Protein AF-A0A5N4AAU9-F1 (afdb_monomer_lite)

Secondary structure (DSSP, 8-state):
-HHHHHHH-GGGHHHHHHTTTHHHHHHHHHHHHHHHHHHHHHT----SHHHHHHHHHHHHHHHHHHHHHHHHHHHHHHHHHHHTHHHHHHHHHHHHHHHHTTS-TTS-HHHHHHHHHHHHHHHHTSTT--HHHHHHHHHHHHHHHHHHHHHHHHHHHHHHHHHHHHHTT----TTHHHHHHHHHHHHHHHHHHHHHHHHHHHHHHHHHHHHTT--

pLDDT: mean 80.73, std 19.61, range [35.62, 97.56]

Foldseek 3Di:
DLVLLCLQFVVCSVLLVCLVPLLVVLVVVLVVLLVVLLVLLVPDDDPDPLLVVLSVVLNVLSVVLVVPLNVLSVVLSCVLCVVLVVLNVLSVVLVVQLVVLVVDPPDDPVSSSVSSNVSNVVSPVDPVDDSVSNVVSSVSSCVSNVVSSVVSVVSSVVSVVSNVCSNVVPDDPPPPVVVVVVVVVVVVVVVVVVVVVVVVVVVVVVVVVVVVVVD

Structure (mmCIF, N/CA/C/O backbone):
data_AF-A0A5N4AAU9-F1
#
_entry.id   AF-A0A5N4AAU9-F1
#
loop_
_atom_site.group_PDB
_atom_site.id
_atom_site.type_symbol
_atom_site.label_atom_id
_atom_site.label_alt_id
_atom_site.label_comp_id
_atom_site.label_asym_id
_atom_site.label_entity_id
_atom_site.label_seq_id
_atom_site.pdbx_PDB_ins_code
_atom_site.Cartn_x
_atom_site.Cartn_y
_atom_site.Cartn_z
_atom_site.occupancy
_atom_site.B_iso_or_equiv
_atom_site.auth_seq_id
_atom_site.auth_comp_id
_atom_site.auth_asym_id
_atom_site.auth_atom_id
_atom_site.pdbx_PDB_model_num
ATOM 1 N N . MET A 1 1 ? -3.990 -12.902 15.065 1.00 67.00 1 MET A N 1
ATOM 2 C CA . MET A 1 1 ? -4.485 -11.581 14.614 1.00 67.00 1 MET A CA 1
ATOM 3 C C . MET A 1 1 ? -5.800 -11.688 13.871 1.00 67.00 1 MET A C 1
ATOM 5 O O . MET A 1 1 ? -6.708 -10.907 14.134 1.00 67.00 1 MET A O 1
ATOM 9 N N . ALA A 1 2 ? -5.944 -12.668 12.971 1.00 77.62 2 ALA A N 1
ATOM 10 C CA . ALA A 1 2 ? -7.145 -12.833 12.150 1.00 77.62 2 ALA A CA 1
ATOM 11 C C . ALA A 1 2 ? -8.458 -12.946 12.957 1.00 77.62 2 ALA A C 1
ATOM 13 O O . ALA A 1 2 ? -9.459 -12.351 12.561 1.00 77.62 2 ALA A O 1
ATOM 14 N N . GLN A 1 3 ? -8.459 -13.642 14.102 1.00 85.00 3 GLN A N 1
ATOM 15 C CA . GLN A 1 3 ? -9.671 -13.819 14.909 1.00 85.00 3 GLN A CA 1
ATOM 16 C C . GLN A 1 3 ? -10.119 -12.502 15.553 1.00 85.00 3 GLN A C 1
ATOM 18 O O . GLN A 1 3 ? -11.292 -12.139 15.446 1.00 85.00 3 GLN A O 1
ATOM 23 N N . CYS A 1 4 ? -9.198 -11.749 16.165 1.00 90.94 4 CYS A N 1
ATOM 24 C CA . CYS A 1 4 ? -9.547 -10.446 16.726 1.00 90.94 4 CYS A CA 1
ATOM 25 C C . CYS A 1 4 ? -10.040 -9.461 15.661 1.00 90.94 4 CYS A C 1
ATOM 27 O O . CYS A 1 4 ? -11.004 -8.744 15.920 1.00 90.94 4 CYS A O 1
ATOM 29 N N . MET A 1 5 ? -9.446 -9.434 14.462 1.00 94.62 5 MET A N 1
ATOM 30 C CA . MET A 1 5 ? -9.904 -8.518 13.408 1.00 94.62 5 MET A CA 1
ATOM 31 C C . MET A 1 5 ? -11.339 -8.828 12.973 1.00 94.62 5 MET A C 1
ATOM 33 O O . MET A 1 5 ? -12.140 -7.908 12.810 1.00 94.62 5 MET A O 1
ATOM 37 N N . GLN A 1 6 ? -11.686 -10.117 12.866 1.00 94.75 6 GLN A N 1
ATOM 38 C CA . GLN A 1 6 ? -13.042 -10.561 12.536 1.00 94.75 6 GLN A CA 1
ATOM 39 C C . GLN A 1 6 ? -14.064 -10.157 13.603 1.00 94.75 6 GLN A C 1
ATOM 41 O O . GLN A 1 6 ? -15.202 -9.827 13.275 1.00 94.75 6 GLN A O 1
ATOM 46 N N . ILE A 1 7 ? -13.664 -10.167 14.876 1.00 95.06 7 ILE A N 1
ATOM 47 C CA . ILE A 1 7 ? -14.521 -9.738 15.985 1.00 95.06 7 ILE A CA 1
ATOM 48 C C . ILE A 1 7 ? -14.675 -8.218 15.989 1.00 95.06 7 ILE A C 1
ATOM 50 O O . ILE A 1 7 ? -15.793 -7.724 16.124 1.00 95.06 7 ILE A O 1
ATOM 54 N N . ILE A 1 8 ? -13.567 -7.485 15.856 1.00 95.12 8 ILE A N 1
ATOM 55 C CA . ILE A 1 8 ? -13.533 -6.024 15.958 1.00 95.12 8 ILE A CA 1
ATOM 56 C C . ILE A 1 8 ? -14.311 -5.391 14.811 1.00 95.12 8 ILE A C 1
ATOM 58 O O . ILE A 1 8 ? -15.151 -4.530 15.057 1.00 95.12 8 ILE A O 1
ATOM 62 N N . HIS A 1 9 ? -14.063 -5.819 13.576 1.00 95.25 9 HIS A N 1
ATOM 63 C CA . HIS A 1 9 ? -14.692 -5.212 12.414 1.00 95.25 9 HIS A CA 1
ATOM 64 C C . HIS A 1 9 ? -14.881 -6.236 11.279 1.00 95.25 9 HIS A C 1
ATOM 66 O O . HIS A 1 9 ? -14.047 -6.326 10.376 1.00 95.25 9 HIS A O 1
ATOM 72 N N . PRO A 1 10 ? -15.973 -7.023 11.309 1.00 93.50 10 PRO A N 1
ATOM 73 C CA . PRO A 1 10 ? -16.140 -8.201 10.456 1.00 93.50 10 PRO A CA 1
ATOM 74 C C . PRO A 1 10 ? -16.199 -7.893 8.957 1.00 93.50 10 PRO A C 1
ATOM 76 O O . PRO A 1 10 ? -15.755 -8.713 8.160 1.00 93.50 10 PRO A O 1
ATOM 79 N N . GLU A 1 11 ? -16.730 -6.730 8.569 1.00 94.19 11 GLU A N 1
ATOM 80 C CA . GLU A 1 11 ? -16.897 -6.334 7.160 1.00 94.19 11 GLU A CA 1
ATOM 81 C C . GLU A 1 11 ? -15.559 -6.125 6.440 1.00 94.19 11 GLU A C 1
ATOM 83 O O . GLU A 1 11 ? -15.446 -6.379 5.241 1.00 94.19 11 GLU A O 1
ATOM 88 N N . HIS A 1 12 ? -14.531 -5.688 7.170 1.00 93.69 12 HIS A N 1
ATOM 89 C CA . HIS A 1 12 ? -13.215 -5.379 6.613 1.00 93.69 12 HIS A CA 1
ATOM 90 C C . HIS A 1 12 ? -12.081 -5.953 7.469 1.00 93.69 12 HIS A C 1
ATOM 92 O O . HIS A 1 12 ? -11.013 -5.352 7.572 1.00 93.69 12 HIS A O 1
ATOM 98 N N . ALA A 1 13 ? -12.297 -7.120 8.078 1.00 92.50 13 ALA A N 1
ATOM 99 C CA . ALA A 1 13 ? -11.342 -7.764 8.980 1.00 92.50 13 ALA A CA 1
ATOM 100 C C . ALA A 1 13 ? -9.967 -7.990 8.330 1.00 92.50 13 ALA A C 1
ATOM 102 O O . ALA A 1 13 ? -8.930 -7.743 8.945 1.00 92.50 13 ALA A O 1
ATOM 103 N N . GLU A 1 14 ? -9.955 -8.406 7.062 1.00 90.38 14 GLU A N 1
ATOM 104 C CA . GLU A 1 14 ? -8.726 -8.602 6.291 1.00 90.38 14 GLU A CA 1
ATOM 105 C C . GLU A 1 14 ? -7.970 -7.284 6.079 1.00 90.38 14 GLU A C 1
ATOM 107 O O . GLU A 1 14 ? -6.773 -7.202 6.355 1.00 90.38 14 GLU A O 1
ATOM 112 N N . LEU A 1 15 ? -8.670 -6.229 5.644 1.00 89.81 15 LEU A N 1
ATOM 113 C CA . LEU A 1 15 ? -8.063 -4.909 5.456 1.00 89.81 15 LEU A CA 1
ATOM 114 C C . LEU A 1 15 ? -7.540 -4.356 6.778 1.00 89.81 15 LEU A C 1
ATOM 116 O O . LEU A 1 15 ? -6.421 -3.851 6.822 1.00 89.81 15 LEU A O 1
ATOM 120 N N . LEU A 1 16 ? -8.317 -4.500 7.852 1.00 91.50 16 LEU A N 1
ATOM 121 C CA . LEU A 1 16 ? -7.955 -4.066 9.194 1.00 91.50 16 LEU A CA 1
ATOM 122 C C . LEU A 1 16 ? -6.672 -4.753 9.691 1.00 91.50 16 LEU A C 1
ATOM 124 O O . LEU A 1 16 ? -5.795 -4.086 10.238 1.00 91.50 16 LEU A O 1
ATOM 128 N N . GLY A 1 17 ? -6.524 -6.057 9.446 1.00 88.88 17 GLY A N 1
ATOM 129 C CA . GLY A 1 17 ? -5.301 -6.795 9.773 1.00 88.88 17 GLY A CA 1
ATOM 130 C C . GLY A 1 17 ? -4.086 -6.401 8.926 1.00 88.88 17 GLY A C 1
ATOM 131 O O . GLY A 1 17 ? -2.950 -6.588 9.359 1.00 88.88 17 GLY A O 1
ATOM 132 N N . ASN A 1 18 ? -4.308 -5.824 7.742 1.00 86.25 18 ASN A N 1
ATOM 133 C CA . ASN A 1 18 ? -3.260 -5.542 6.762 1.00 86.25 18 ASN A CA 1
ATOM 134 C C . ASN A 1 18 ? -2.847 -4.065 6.658 1.00 86.25 18 ASN A C 1
ATOM 136 O O . ASN A 1 18 ? -1.866 -3.781 5.972 1.00 86.25 18 ASN A O 1
ATOM 140 N N . ILE A 1 19 ? -3.513 -3.127 7.344 1.00 84.31 19 ILE A N 1
ATOM 141 C CA . ILE A 1 19 ? -3.241 -1.675 7.230 1.00 84.31 19 ILE A CA 1
ATOM 142 C C . ILE A 1 19 ? -1.757 -1.341 7.424 1.00 84.31 19 ILE A C 1
ATOM 144 O O . ILE A 1 19 ? -1.194 -0.544 6.677 1.00 84.31 19 ILE A O 1
ATOM 148 N N . ALA A 1 20 ? -1.113 -1.949 8.425 1.00 78.69 20 ALA A N 1
ATOM 149 C CA . ALA A 1 20 ? 0.290 -1.686 8.736 1.00 78.69 20 ALA A CA 1
ATOM 150 C C . ALA A 1 20 ? 1.250 -2.263 7.681 1.00 78.69 20 ALA A C 1
ATOM 152 O O . ALA A 1 20 ? 2.301 -1.683 7.414 1.00 78.69 20 ALA A O 1
ATOM 153 N N . ASN A 1 21 ? 0.875 -3.383 7.061 1.00 83.06 21 ASN A N 1
ATOM 154 C CA . ASN A 1 21 ? 1.749 -4.149 6.175 1.00 83.06 21 ASN A CA 1
ATOM 155 C C . ASN A 1 21 ? 1.616 -3.737 4.707 1.00 83.06 21 ASN A C 1
ATOM 157 O O . ASN A 1 21 ? 2.587 -3.835 3.959 1.00 83.06 21 ASN A O 1
ATOM 161 N N . LEU A 1 22 ? 0.441 -3.259 4.290 1.00 83.88 22 LEU A N 1
ATOM 162 C CA . LEU A 1 22 ? 0.140 -2.964 2.889 1.00 83.88 22 LEU A CA 1
ATOM 163 C C . LEU A 1 22 ? 1.143 -1.979 2.247 1.00 83.88 22 LEU A C 1
ATOM 165 O O . LEU A 1 22 ? 1.670 -2.295 1.177 1.00 83.88 22 LEU A O 1
ATOM 169 N N . PRO A 1 23 ? 1.509 -0.840 2.877 1.00 84.88 23 PRO A N 1
ATOM 170 C CA . PRO A 1 23 ? 2.501 0.072 2.303 1.00 84.88 23 PRO A CA 1
ATOM 171 C C . PRO A 1 23 ? 3.868 -0.595 2.127 1.00 84.88 23 PRO A C 1
ATOM 173 O O . PRO A 1 23 ? 4.521 -0.430 1.098 1.00 84.88 23 PRO A O 1
ATOM 176 N N . GLN A 1 24 ? 4.299 -1.378 3.119 1.00 86.31 24 GLN A N 1
ATOM 177 C CA . GLN A 1 24 ? 5.592 -2.053 3.098 1.00 86.31 24 GLN A CA 1
ATOM 178 C C . GLN A 1 24 ? 5.650 -3.141 2.020 1.00 86.31 24 GLN A C 1
ATOM 180 O O . GLN A 1 24 ? 6.653 -3.235 1.312 1.00 86.31 24 GLN A O 1
ATOM 185 N N . GLN A 1 25 ? 4.577 -3.919 1.855 1.00 86.19 25 GLN A N 1
ATOM 186 C CA . GLN A 1 25 ? 4.460 -4.926 0.797 1.00 86.19 25 GLN A CA 1
ATOM 187 C C . GLN A 1 25 ? 4.597 -4.288 -0.590 1.00 86.19 25 GLN A C 1
ATOM 189 O O . GLN A 1 25 ? 5.382 -4.764 -1.413 1.00 86.19 25 GLN A O 1
ATOM 194 N N . TYR A 1 26 ? 3.916 -3.164 -0.831 1.00 86.19 26 TYR A N 1
ATOM 195 C CA . TYR A 1 26 ? 4.040 -2.438 -2.095 1.00 86.19 26 TYR A CA 1
ATOM 196 C C . TYR A 1 26 ? 5.439 -1.864 -2.313 1.00 86.19 26 TYR A C 1
ATOM 198 O O . TYR A 1 26 ? 5.989 -1.990 -3.408 1.00 86.19 26 TYR A O 1
ATOM 206 N N . LEU A 1 27 ? 6.048 -1.272 -1.281 1.00 90.06 27 LEU A N 1
ATOM 207 C CA . LEU A 1 27 ? 7.419 -0.768 -1.367 1.00 90.06 27 LEU A CA 1
ATOM 208 C C . LEU A 1 27 ? 8.397 -1.885 -1.741 1.00 90.06 27 LEU A C 1
ATOM 210 O O . LEU A 1 27 ? 9.223 -1.695 -2.635 1.00 90.06 27 LEU A O 1
ATOM 214 N N . GLN A 1 28 ? 8.281 -3.057 -1.114 1.00 90.94 28 GLN A N 1
ATOM 215 C CA . GLN A 1 28 ? 9.109 -4.222 -1.432 1.00 90.94 28 GLN A CA 1
ATOM 216 C C . GLN A 1 28 ? 8.883 -4.705 -2.868 1.00 90.94 28 GLN A C 1
ATOM 218 O O . GLN A 1 28 ? 9.852 -4.922 -3.596 1.00 90.94 28 GLN A O 1
ATOM 223 N N . GLN A 1 29 ? 7.626 -4.823 -3.303 1.00 91.44 29 GLN A N 1
ATOM 224 C CA . GLN A 1 29 ? 7.291 -5.243 -4.664 1.00 91.44 29 GLN A CA 1
ATOM 225 C C . GLN A 1 29 ? 7.876 -4.287 -5.713 1.00 91.44 29 GLN A C 1
ATOM 227 O O . GLN A 1 29 ? 8.536 -4.728 -6.654 1.00 91.44 29 GLN A O 1
ATOM 232 N N . ILE A 1 30 ? 7.671 -2.979 -5.541 1.00 93.06 30 ILE A N 1
ATOM 233 C CA . ILE A 1 30 ? 8.173 -1.950 -6.461 1.00 93.06 30 ILE A CA 1
ATOM 234 C C . ILE A 1 30 ? 9.705 -1.946 -6.485 1.00 93.06 30 ILE A C 1
ATOM 236 O O . ILE A 1 30 ? 10.296 -1.890 -7.563 1.00 93.06 30 ILE A O 1
ATOM 240 N N . THR A 1 31 ? 10.347 -2.049 -5.318 1.00 94.44 31 THR A N 1
ATOM 241 C CA . THR A 1 31 ? 11.814 -2.097 -5.200 1.00 94.44 31 THR A CA 1
ATOM 242 C C . THR A 1 31 ? 12.393 -3.263 -5.992 1.00 94.44 31 THR A C 1
ATOM 244 O O . THR A 1 31 ? 13.321 -3.074 -6.782 1.00 94.44 31 THR A O 1
ATOM 247 N N . THR A 1 32 ? 11.835 -4.461 -5.805 1.00 94.56 32 THR A N 1
ATOM 248 C CA . THR A 1 32 ? 12.273 -5.672 -6.508 1.00 94.56 32 THR A CA 1
ATOM 249 C C . THR A 1 32 ? 12.103 -5.512 -8.014 1.00 94.56 32 THR A C 1
ATOM 251 O O . THR A 1 32 ? 13.068 -5.669 -8.755 1.00 94.56 32 THR A O 1
ATOM 254 N N . LEU A 1 33 ? 10.925 -5.073 -8.467 1.00 94.44 33 LEU A N 1
ATOM 255 C CA . LEU A 1 33 ? 10.658 -4.888 -9.894 1.00 94.44 33 LEU A CA 1
ATOM 256 C C . LEU A 1 33 ? 11.584 -3.853 -10.545 1.00 94.44 33 LEU A C 1
ATOM 258 O O . LEU A 1 33 ? 12.073 -4.074 -11.650 1.00 94.44 33 LEU A O 1
ATOM 262 N N . LEU A 1 34 ? 11.860 -2.730 -9.878 1.00 95.19 34 LEU A N 1
ATOM 263 C CA . LEU A 1 34 ? 12.794 -1.725 -10.395 1.00 95.19 34 LEU A CA 1
ATOM 264 C C . LEU A 1 34 ? 14.220 -2.268 -10.495 1.00 95.19 34 LEU A C 1
ATOM 266 O O . LEU A 1 34 ? 14.912 -1.987 -11.476 1.00 95.19 34 LEU A O 1
ATOM 270 N N . LYS A 1 35 ? 14.657 -3.053 -9.505 1.00 94.94 35 LYS A N 1
ATOM 271 C CA . LYS A 1 35 ? 15.969 -3.706 -9.519 1.00 94.94 35 LYS A CA 1
ATOM 272 C C . LYS A 1 35 ? 16.082 -4.695 -10.679 1.00 94.94 35 LYS A C 1
ATOM 274 O O . LYS A 1 35 ? 17.086 -4.666 -11.392 1.00 94.94 35 LYS A O 1
ATOM 279 N N . ASP A 1 36 ? 15.055 -5.511 -10.889 1.00 94.56 36 ASP A N 1
ATOM 280 C CA . ASP A 1 36 ? 15.015 -6.503 -11.963 1.00 94.56 36 ASP A CA 1
ATOM 281 C C . ASP A 1 36 ? 15.053 -5.821 -13.334 1.00 94.56 36 ASP A C 1
ATOM 283 O O . ASP A 1 36 ? 15.930 -6.111 -14.148 1.00 94.56 36 ASP A O 1
ATOM 287 N N . VAL A 1 37 ? 14.202 -4.813 -13.552 1.00 94.00 37 VAL A N 1
ATOM 288 C CA . VAL A 1 37 ? 14.181 -4.040 -14.805 1.00 94.00 37 VAL A CA 1
ATOM 289 C C . VAL A 1 37 ? 15.510 -3.331 -15.053 1.00 94.00 37 VAL A C 1
ATOM 291 O O . VAL A 1 37 ? 16.017 -3.350 -16.174 1.00 94.00 37 VAL A O 1
ATOM 294 N N . ARG A 1 38 ? 16.127 -2.739 -14.022 1.00 95.56 38 ARG A N 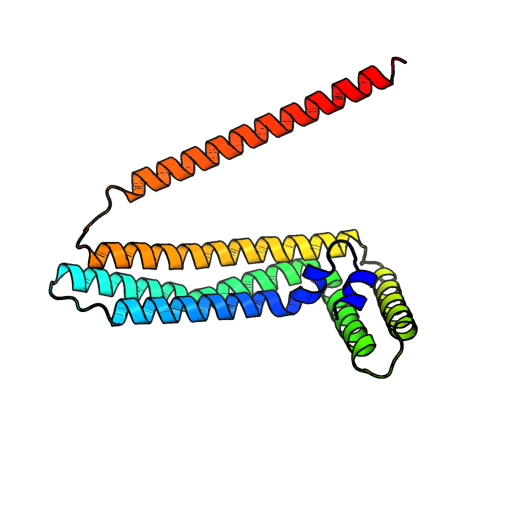1
ATOM 295 C CA . ARG A 1 38 ? 17.457 -2.126 -14.154 1.00 95.56 38 ARG A CA 1
ATOM 296 C C . ARG A 1 38 ? 18.506 -3.150 -14.583 1.00 95.56 38 ARG A C 1
ATOM 298 O O . ARG A 1 38 ? 19.321 -2.848 -15.456 1.00 95.56 38 ARG A O 1
ATOM 305 N N . SER A 1 39 ? 18.495 -4.332 -13.970 1.00 94.44 39 SER A N 1
ATOM 306 C CA . SER A 1 39 ? 19.408 -5.428 -14.305 1.00 94.44 39 SER A CA 1
ATOM 307 C C . SER A 1 39 ? 19.232 -5.853 -15.762 1.00 94.44 39 SER A C 1
ATOM 309 O O . SER A 1 39 ? 20.207 -5.914 -16.508 1.00 94.44 39 SER A O 1
ATOM 311 N N . GLU A 1 40 ? 17.990 -6.042 -16.211 1.00 92.88 40 GLU A N 1
ATOM 312 C CA . GLU A 1 40 ? 17.688 -6.390 -17.602 1.00 92.88 40 GLU A CA 1
ATOM 313 C C . GLU A 1 40 ? 18.168 -5.333 -18.602 1.00 92.88 40 GLU A C 1
ATOM 315 O O . GLU A 1 40 ? 18.739 -5.689 -19.631 1.00 92.88 40 GLU A O 1
ATOM 320 N N . ILE A 1 41 ? 17.969 -4.044 -18.306 1.00 91.56 41 ILE A N 1
ATOM 321 C CA . ILE A 1 41 ? 18.449 -2.947 -19.160 1.00 91.56 41 ILE A CA 1
ATOM 322 C C . ILE A 1 41 ? 19.982 -2.921 -19.195 1.00 91.56 41 ILE A C 1
ATOM 324 O O . ILE A 1 41 ? 20.569 -2.727 -20.255 1.00 91.56 41 ILE A O 1
ATOM 328 N N . THR A 1 42 ? 20.641 -3.124 -18.051 1.00 89.06 42 THR A N 1
ATOM 329 C CA . THR A 1 42 ? 22.112 -3.077 -17.946 1.00 89.06 42 THR A CA 1
ATOM 330 C C . THR A 1 42 ? 22.775 -4.252 -18.664 1.00 89.06 42 THR A C 1
ATOM 332 O O . THR A 1 42 ? 23.839 -4.093 -19.258 1.00 89.06 42 THR A O 1
ATOM 335 N N . ASN A 1 43 ? 22.136 -5.422 -18.639 1.00 88.69 43 ASN A N 1
ATOM 336 C CA . ASN A 1 43 ? 22.618 -6.625 -19.315 1.00 88.69 43 ASN A CA 1
ATOM 337 C C . ASN A 1 43 ? 22.365 -6.605 -20.833 1.00 88.69 43 ASN A C 1
ATOM 339 O O . ASN A 1 43 ? 22.845 -7.490 -21.544 1.00 88.69 43 ASN A O 1
ATOM 343 N N . GLU A 1 44 ? 21.635 -5.612 -21.349 1.00 85.00 44 GLU A N 1
ATOM 344 C CA . GLU A 1 44 ? 21.373 -5.481 -22.778 1.00 85.00 44 GLU A CA 1
ATOM 345 C C . GLU A 1 44 ? 22.638 -5.053 -23.537 1.00 85.00 44 GLU A C 1
ATOM 347 O O . GLU A 1 44 ? 23.088 -3.903 -23.486 1.00 85.00 44 GLU A O 1
ATOM 352 N N . GLN A 1 45 ? 23.198 -5.978 -24.318 1.00 76.44 45 GLN A N 1
ATOM 353 C CA . GLN A 1 45 ? 24.354 -5.701 -25.164 1.00 76.44 45 GLN A CA 1
ATOM 354 C C . GLN A 1 45 ? 23.944 -4.888 -26.398 1.00 76.44 45 GLN A C 1
ATOM 356 O O . GLN A 1 45 ? 23.406 -5.401 -27.379 1.00 76.44 45 GLN A O 1
ATOM 361 N N . SER A 1 46 ? 24.238 -3.589 -26.373 1.00 75.25 46 SER A N 1
ATOM 362 C CA . SER A 1 46 ? 23.911 -2.682 -27.475 1.00 75.25 46 SER A CA 1
ATOM 363 C C . SER A 1 46 ? 25.057 -2.545 -28.478 1.00 75.25 46 SER A C 1
ATOM 365 O O . SER A 1 46 ? 26.061 -1.878 -28.219 1.00 75.25 46 SER A O 1
ATOM 367 N N . THR A 1 47 ? 24.878 -3.119 -29.667 1.00 74.06 47 THR A N 1
ATOM 368 C CA . THR A 1 47 ? 25.869 -3.091 -30.759 1.00 74.06 47 THR A CA 1
ATOM 369 C C . THR A 1 47 ? 25.755 -1.866 -31.672 1.00 74.06 47 THR A C 1
ATOM 371 O O . THR A 1 47 ? 26.711 -1.541 -32.371 1.00 74.06 47 THR A O 1
ATOM 374 N N . THR A 1 48 ? 24.628 -1.141 -31.646 1.00 81.50 48 THR A N 1
ATOM 375 C CA . THR A 1 48 ? 24.391 0.052 -32.483 1.00 81.50 48 THR A CA 1
ATOM 376 C C . THR A 1 48 ? 24.201 1.318 -31.648 1.00 81.50 48 THR A C 1
ATOM 378 O O . THR A 1 48 ? 23.713 1.266 -30.517 1.00 81.50 48 THR A O 1
ATOM 381 N N . THR A 1 49 ? 24.547 2.482 -32.211 1.00 81.06 49 THR A N 1
ATOM 382 C CA . THR A 1 49 ? 24.378 3.795 -31.555 1.00 81.06 49 THR A CA 1
ATOM 383 C C . THR A 1 49 ? 22.926 4.057 -31.153 1.00 81.06 49 THR A C 1
ATOM 385 O O . THR A 1 49 ? 22.667 4.506 -30.041 1.00 81.06 49 THR A O 1
ATOM 388 N N . THR A 1 50 ? 21.970 3.700 -32.013 1.00 81.62 50 THR A N 1
ATOM 389 C CA . THR A 1 50 ? 20.533 3.846 -31.745 1.00 81.62 50 THR A CA 1
ATOM 390 C C . THR A 1 50 ? 20.076 2.988 -30.565 1.00 81.62 50 THR A C 1
ATOM 392 O O . THR A 1 50 ? 19.356 3.474 -29.695 1.00 81.62 50 THR A O 1
ATOM 395 N N . LYS A 1 51 ? 20.531 1.729 -30.479 1.00 82.56 51 LYS A N 1
ATOM 396 C CA . LYS A 1 51 ? 20.222 0.861 -29.333 1.00 82.56 51 LYS A CA 1
ATOM 397 C C . LYS A 1 51 ? 20.843 1.393 -28.042 1.00 82.56 51 LYS A C 1
ATOM 399 O O . LYS A 1 51 ? 20.151 1.444 -27.032 1.00 82.56 51 LYS A O 1
ATOM 404 N N . LYS A 1 52 ? 22.085 1.895 -28.095 1.00 85.75 52 LYS A N 1
ATOM 405 C CA . LYS A 1 52 ? 22.744 2.544 -26.945 1.00 85.75 52 LYS A CA 1
ATOM 406 C C . LYS A 1 52 ? 21.955 3.752 -26.435 1.00 85.75 52 LYS A C 1
ATOM 408 O O . LYS A 1 52 ? 21.746 3.877 -25.235 1.00 85.75 52 LYS A O 1
ATOM 413 N N . GLN A 1 53 ? 21.477 4.617 -27.332 1.00 87.88 53 GLN A N 1
ATOM 414 C CA . GLN A 1 53 ? 20.625 5.753 -26.958 1.00 87.88 53 GLN A CA 1
ATOM 415 C C . GLN A 1 53 ? 19.297 5.292 -26.338 1.00 87.88 53 GLN A C 1
ATOM 417 O O . GLN A 1 53 ? 18.878 5.838 -25.321 1.00 87.88 53 GLN A O 1
ATOM 422 N N . CYS A 1 54 ? 18.669 4.257 -26.904 1.00 88.38 54 CYS A N 1
ATOM 423 C CA . CYS A 1 54 ? 17.446 3.652 -26.367 1.00 88.38 54 CYS A CA 1
ATOM 424 C C . CYS A 1 54 ? 17.655 3.144 -24.929 1.00 88.38 54 CYS A C 1
ATOM 426 O O . CYS A 1 54 ? 16.915 3.528 -24.028 1.00 88.38 54 CYS A O 1
ATOM 428 N N . VAL A 1 55 ? 18.712 2.357 -24.697 1.00 90.75 55 VAL A N 1
ATOM 429 C CA . VAL A 1 55 ? 19.088 1.827 -23.375 1.00 90.75 55 VAL A CA 1
ATOM 430 C C . VAL A 1 55 ? 19.387 2.950 -22.379 1.00 90.75 55 VAL A C 1
ATOM 432 O O . VAL A 1 55 ? 18.865 2.921 -21.267 1.00 90.75 55 VAL A O 1
ATOM 435 N N . ASN A 1 56 ? 20.142 3.978 -22.777 1.00 90.81 56 ASN A N 1
ATOM 436 C CA . ASN A 1 56 ? 20.421 5.127 -21.910 1.00 90.81 56 ASN A CA 1
ATOM 437 C C . ASN A 1 56 ? 19.135 5.856 -21.490 1.00 90.81 56 ASN A C 1
ATOM 439 O O . ASN A 1 56 ? 18.963 6.157 -20.311 1.00 90.81 56 ASN A O 1
ATOM 443 N N . ASN A 1 57 ? 18.200 6.072 -22.422 1.00 92.25 57 ASN A N 1
ATOM 444 C CA . ASN A 1 57 ? 16.904 6.680 -22.110 1.00 92.25 57 ASN A CA 1
ATOM 445 C C . ASN A 1 57 ? 16.085 5.824 -21.127 1.00 92.25 57 ASN A C 1
ATOM 447 O O . ASN A 1 57 ? 15.400 6.364 -20.256 1.00 92.25 57 ASN A O 1
ATOM 451 N N . LEU A 1 58 ? 16.147 4.493 -21.247 1.00 93.88 58 LEU A N 1
ATOM 452 C CA . LEU A 1 58 ? 15.491 3.585 -20.302 1.00 93.88 58 LEU A CA 1
ATOM 453 C C . LEU A 1 58 ? 16.124 3.648 -18.910 1.00 93.88 58 LEU A C 1
ATOM 455 O O . LEU A 1 58 ? 15.387 3.686 -17.926 1.00 93.88 58 LEU A O 1
ATOM 459 N N . LEU A 1 59 ? 17.457 3.717 -18.817 1.00 94.19 59 LEU A N 1
ATOM 460 C CA . LEU A 1 59 ? 18.163 3.879 -17.541 1.00 94.19 59 LEU A CA 1
ATOM 461 C C . LEU A 1 59 ? 17.759 5.178 -16.834 1.00 94.19 59 LEU A C 1
ATOM 463 O O . LEU A 1 59 ? 17.420 5.137 -15.654 1.00 94.19 59 LEU A O 1
ATOM 467 N N . THR A 1 60 ? 17.696 6.304 -17.556 1.00 94.25 60 THR A N 1
ATOM 468 C CA . THR A 1 60 ? 17.231 7.582 -16.990 1.00 94.25 60 THR A CA 1
ATOM 469 C C . THR A 1 60 ? 15.814 7.470 -16.430 1.00 94.25 60 THR A C 1
ATOM 471 O O . THR A 1 60 ? 15.560 7.877 -15.300 1.00 94.25 60 THR A O 1
ATOM 474 N N . ARG A 1 61 ? 14.890 6.848 -17.170 1.00 94.62 61 ARG A N 1
ATOM 475 C CA . ARG A 1 61 ? 13.509 6.672 -16.699 1.00 94.62 61 ARG A CA 1
ATOM 476 C C . ARG A 1 61 ? 13.407 5.738 -15.489 1.00 94.62 61 ARG A C 1
ATOM 478 O O . ARG A 1 61 ? 12.592 5.992 -14.606 1.00 94.62 61 ARG A O 1
ATOM 485 N N . VAL A 1 62 ? 14.210 4.672 -15.426 1.00 95.38 62 VAL A N 1
ATOM 486 C CA . VAL A 1 62 ? 14.300 3.821 -14.225 1.00 95.38 62 VAL A CA 1
ATOM 487 C C . VAL A 1 62 ? 14.783 4.632 -13.026 1.00 95.38 62 VAL A C 1
ATOM 489 O O . VAL A 1 62 ? 14.206 4.507 -11.945 1.00 95.38 62 VAL A O 1
ATOM 492 N N . ASP A 1 63 ? 15.803 5.475 -13.203 1.00 93.50 63 ASP A N 1
ATOM 493 C CA . ASP A 1 63 ? 16.316 6.343 -12.140 1.00 93.50 63 ASP A CA 1
ATOM 494 C C . ASP A 1 63 ? 15.253 7.342 -11.661 1.00 93.50 63 ASP A C 1
ATOM 496 O O . ASP A 1 63 ? 15.099 7.542 -10.456 1.00 93.50 63 ASP A O 1
ATOM 500 N N . ASP A 1 64 ? 14.475 7.926 -12.572 1.00 93.88 64 ASP A N 1
ATOM 501 C CA . ASP A 1 64 ? 13.410 8.876 -12.230 1.00 93.88 64 ASP A CA 1
ATOM 502 C C . ASP A 1 64 ? 12.278 8.226 -11.419 1.00 93.88 64 ASP A C 1
ATOM 504 O O . ASP A 1 64 ? 11.806 8.794 -10.425 1.00 93.88 64 ASP A O 1
ATOM 508 N N . ILE A 1 65 ? 11.870 7.002 -11.778 1.00 93.88 65 ILE A N 1
ATOM 509 C CA . ILE A 1 65 ? 10.903 6.245 -10.969 1.00 93.88 65 ILE A CA 1
ATOM 510 C C . ILE A 1 65 ? 11.522 5.904 -9.611 1.00 93.88 65 ILE A C 1
ATOM 512 O O . ILE A 1 65 ? 10.892 6.141 -8.581 1.00 93.88 65 ILE A O 1
ATOM 516 N N . SER A 1 66 ? 12.765 5.414 -9.599 1.00 92.38 66 SER A N 1
ATOM 517 C CA . SER A 1 66 ? 13.478 5.000 -8.381 1.00 92.38 66 SER A CA 1
ATOM 518 C C . SER A 1 66 ? 13.617 6.133 -7.362 1.00 92.38 66 SER A C 1
ATOM 520 O O . SER A 1 66 ? 13.510 5.893 -6.163 1.00 92.38 66 SER A O 1
ATOM 522 N N . LYS A 1 67 ? 13.798 7.376 -7.823 1.00 93.50 67 LYS A N 1
ATOM 523 C CA . LYS A 1 67 ? 13.894 8.562 -6.957 1.00 93.50 67 LYS A CA 1
ATOM 524 C C . LYS A 1 67 ? 12.565 8.978 -6.325 1.00 93.50 67 LYS A C 1
ATOM 526 O O . LYS A 1 67 ? 12.579 9.665 -5.309 1.00 93.50 67 LYS A O 1
ATOM 531 N N . SER A 1 68 ? 11.430 8.631 -6.933 1.00 92.00 68 SER A N 1
ATOM 532 C CA . SER A 1 68 ? 10.134 9.233 -6.586 1.00 92.00 68 SER A CA 1
ATOM 533 C C . SER A 1 68 ? 9.118 8.265 -5.985 1.00 92.00 68 SER A C 1
ATOM 535 O O . SER A 1 68 ? 8.258 8.706 -5.222 1.00 92.00 68 SER A O 1
ATOM 537 N N . TYR A 1 69 ? 9.195 6.961 -6.274 1.00 92.00 69 TYR A N 1
ATOM 538 C CA . TYR A 1 69 ? 8.145 6.014 -5.875 1.00 92.00 69 TYR A CA 1
ATOM 539 C C . TYR A 1 69 ? 7.944 5.938 -4.353 1.00 92.00 69 TYR A C 1
ATOM 541 O O . TYR A 1 69 ? 6.802 5.943 -3.900 1.00 92.00 69 TYR A O 1
ATOM 549 N N . MET A 1 70 ? 9.023 5.935 -3.557 1.00 91.31 70 MET A N 1
ATOM 550 C CA . MET A 1 70 ? 8.918 5.885 -2.092 1.00 91.31 70 MET A CA 1
ATOM 551 C C . MET A 1 70 ? 8.179 7.110 -1.557 1.00 91.31 70 MET A C 1
ATOM 553 O O . MET A 1 70 ? 7.230 6.973 -0.791 1.00 91.31 70 MET A O 1
ATOM 557 N N . THR A 1 71 ? 8.569 8.304 -2.011 1.00 91.50 71 THR A N 1
ATOM 558 C CA . THR A 1 71 ? 7.930 9.567 -1.624 1.00 91.50 71 THR A CA 1
ATOM 559 C C . THR A 1 71 ? 6.453 9.571 -1.989 1.00 91.50 71 THR A C 1
ATOM 561 O O . THR A 1 71 ? 5.634 10.003 -1.185 1.00 91.50 71 THR A O 1
ATOM 564 N N . ARG A 1 72 ? 6.091 9.059 -3.170 1.00 92.50 72 ARG A N 1
ATOM 565 C CA . ARG A 1 72 ? 4.694 8.954 -3.616 1.00 92.50 72 ARG A CA 1
ATOM 566 C C . ARG A 1 72 ? 3.871 8.052 -2.691 1.00 92.50 72 ARG A C 1
ATOM 568 O O . ARG A 1 72 ? 2.828 8.482 -2.206 1.00 92.50 72 ARG A O 1
ATOM 575 N N . VAL A 1 73 ? 4.378 6.858 -2.376 1.00 88.31 73 VAL A N 1
ATOM 576 C CA . VAL A 1 73 ? 3.718 5.903 -1.467 1.00 88.31 73 VAL A CA 1
ATOM 577 C C . VAL A 1 73 ? 3.575 6.483 -0.053 1.00 88.31 73 VAL A C 1
ATOM 579 O O . VAL A 1 73 ? 2.481 6.465 0.504 1.00 88.31 73 VAL A O 1
ATOM 582 N N . ILE A 1 74 ? 4.642 7.065 0.504 1.00 87.56 74 ILE A N 1
ATOM 583 C CA . ILE A 1 74 ? 4.630 7.692 1.840 1.00 87.56 74 ILE A CA 1
ATOM 584 C C . ILE A 1 74 ? 3.671 8.890 1.883 1.00 87.56 74 ILE A C 1
ATOM 586 O O . ILE A 1 74 ? 2.980 9.109 2.875 1.00 87.56 74 ILE A O 1
ATOM 590 N N . THR A 1 75 ? 3.600 9.669 0.803 1.00 90.88 75 THR A N 1
ATOM 591 C CA . THR A 1 75 ? 2.710 10.835 0.723 1.00 90.88 75 THR A CA 1
ATOM 592 C C . THR A 1 75 ? 1.245 10.410 0.738 1.00 90.88 75 THR A C 1
ATOM 594 O O . THR A 1 75 ? 0.441 11.003 1.455 1.00 90.88 75 THR A O 1
ATOM 597 N N . VAL A 1 76 ? 0.882 9.370 -0.017 1.00 90.00 76 VAL A N 1
ATOM 598 C CA . VAL A 1 76 ? -0.483 8.824 0.004 1.00 90.00 76 VAL A CA 1
ATOM 599 C C . VAL A 1 76 ? -0.824 8.255 1.383 1.00 90.00 76 VAL A C 1
ATOM 601 O O . VAL A 1 76 ? -1.901 8.564 1.896 1.00 90.00 76 VAL A O 1
ATOM 604 N N . ASP A 1 77 ? 0.111 7.535 2.014 1.00 86.56 77 ASP A N 1
ATOM 605 C CA . ASP A 1 77 ? -0.024 7.041 3.391 1.00 86.56 77 ASP A CA 1
ATOM 606 C C . ASP A 1 77 ? -0.379 8.155 4.376 1.00 86.56 77 ASP A C 1
ATOM 608 O O . ASP A 1 77 ? -1.424 8.123 5.034 1.00 86.56 77 ASP A O 1
ATOM 612 N N . GLY A 1 78 ? 0.477 9.178 4.429 1.00 87.38 78 GLY A N 1
ATOM 613 C CA . GLY A 1 78 ? 0.321 10.311 5.329 1.00 87.38 78 GLY A CA 1
ATOM 614 C C . GLY A 1 78 ? -0.968 11.079 5.061 1.00 87.38 78 GLY A C 1
ATOM 615 O O . GLY A 1 78 ? -1.688 11.413 5.998 1.00 87.38 78 GLY A O 1
ATOM 616 N N . ASN A 1 79 ? -1.318 11.297 3.791 1.00 92.44 79 ASN A N 1
ATOM 617 C CA . ASN A 1 79 ? -2.515 12.047 3.421 1.00 92.44 79 ASN A CA 1
ATOM 618 C C . ASN A 1 79 ? -3.809 11.354 3.857 1.00 92.44 79 ASN A C 1
ATOM 620 O O . ASN A 1 79 ? -4.729 12.033 4.314 1.00 92.44 79 ASN A O 1
ATOM 624 N N . VAL A 1 80 ? -3.916 10.029 3.704 1.00 91.81 80 VAL A N 1
ATOM 625 C CA . VAL A 1 80 ? -5.112 9.305 4.161 1.00 91.81 80 VAL A CA 1
ATOM 626 C C . VAL A 1 80 ? -5.159 9.274 5.686 1.00 91.81 80 VAL A C 1
ATOM 628 O O . VAL A 1 80 ? -6.185 9.632 6.266 1.00 91.81 80 VAL A O 1
ATOM 631 N N . LYS A 1 81 ? -4.048 8.919 6.345 1.00 91.88 81 LYS A N 1
ATOM 632 C CA . LYS A 1 81 ? -3.971 8.866 7.813 1.00 91.88 81 LYS A CA 1
ATOM 633 C C . LYS A 1 81 ? -4.300 10.212 8.453 1.00 91.88 81 LYS A C 1
ATOM 635 O O . LYS A 1 81 ? -5.040 10.249 9.427 1.00 91.88 81 LYS A O 1
ATOM 640 N N . GLN A 1 82 ? -3.833 11.317 7.873 1.00 93.88 82 GLN A N 1
ATOM 641 C CA . GLN A 1 82 ? -4.111 12.660 8.380 1.00 93.88 82 GLN A CA 1
ATOM 642 C C . GLN A 1 82 ? -5.592 13.050 8.250 1.00 93.88 82 GLN A C 1
ATOM 644 O O . GLN A 1 82 ? -6.126 13.693 9.152 1.00 93.88 82 GLN A O 1
ATOM 649 N N . ARG A 1 83 ? -6.275 12.654 7.162 1.00 94.00 83 ARG A N 1
ATOM 650 C CA . ARG A 1 83 ? -7.725 12.893 6.997 1.00 94.00 83 ARG A CA 1
ATOM 651 C C . ARG A 1 83 ? -8.567 12.116 8.008 1.00 94.00 83 ARG A C 1
ATOM 653 O O . ARG A 1 83 ? -9.619 12.596 8.411 1.00 94.00 83 ARG A O 1
ATOM 660 N N . PHE A 1 84 ? -8.100 10.938 8.412 1.00 94.69 84 PHE A N 1
ATOM 661 C CA . PHE A 1 84 ? -8.785 10.040 9.342 1.00 94.69 84 PHE A CA 1
ATOM 662 C C . PHE A 1 84 ? -8.063 9.939 10.690 1.00 94.69 84 PHE A C 1
ATOM 664 O O . PHE A 1 84 ? -8.111 8.887 11.320 1.00 94.69 84 PHE A O 1
ATOM 671 N N . ILE A 1 85 ? -7.390 11.002 11.143 1.00 94.25 85 ILE A N 1
ATOM 672 C CA . ILE A 1 85 ? -6.438 10.928 12.263 1.00 94.25 85 ILE A CA 1
ATOM 673 C C . ILE A 1 85 ? -7.037 10.336 13.545 1.00 94.25 85 ILE A C 1
ATOM 675 O O . ILE A 1 85 ? -6.405 9.481 14.166 1.00 94.25 85 ILE A O 1
ATOM 679 N N . ASP A 1 86 ? -8.276 10.693 13.890 1.00 94.94 86 ASP A N 1
ATOM 680 C CA . ASP A 1 86 ? -8.965 10.150 15.066 1.00 94.94 86 ASP A CA 1
ATOM 681 C C . ASP A 1 86 ? -9.213 8.643 14.920 1.00 94.94 86 ASP A C 1
ATOM 683 O O . ASP A 1 86 ? -8.903 7.860 15.817 1.00 94.94 86 ASP A O 1
ATOM 687 N N . THR A 1 87 ? -9.711 8.219 13.752 1.00 95.69 87 THR A N 1
ATOM 688 C CA . THR A 1 87 ? -9.977 6.803 13.454 1.00 95.69 87 THR A CA 1
ATOM 689 C C . THR A 1 87 ? -8.685 6.000 13.391 1.00 95.69 87 THR A C 1
ATOM 691 O O . THR A 1 87 ? -8.596 4.940 14.002 1.00 95.69 87 THR A O 1
ATOM 694 N N . TYR A 1 88 ? -7.662 6.516 12.714 1.00 93.44 88 TYR A N 1
ATOM 695 C CA . TYR A 1 88 ? -6.356 5.879 12.613 1.00 93.44 88 TYR A CA 1
ATOM 696 C C . TYR A 1 88 ? -5.698 5.707 13.989 1.00 93.44 88 TYR A C 1
ATOM 698 O O . TYR A 1 88 ? -5.192 4.629 14.294 1.00 93.44 88 TYR A O 1
ATOM 706 N N . THR A 1 89 ? -5.753 6.729 14.845 1.00 93.81 89 THR A N 1
ATOM 707 C CA . THR A 1 89 ? -5.176 6.677 16.198 1.00 93.81 89 THR A CA 1
ATOM 708 C C . THR A 1 89 ? -5.913 5.674 17.087 1.00 93.81 89 THR A C 1
ATOM 710 O O . THR A 1 89 ? -5.281 4.851 17.759 1.00 93.81 89 THR A O 1
ATOM 713 N N . ALA A 1 90 ? -7.250 5.699 17.062 1.00 95.44 90 ALA A N 1
ATOM 714 C CA . ALA A 1 90 ? -8.079 4.768 17.821 1.00 95.44 90 ALA A CA 1
ATOM 715 C C . ALA A 1 90 ? -7.863 3.316 17.368 1.00 95.44 90 ALA A C 1
ATOM 717 O O . ALA A 1 90 ? -7.677 2.430 18.205 1.00 95.44 90 ALA A O 1
ATOM 718 N N . LEU A 1 91 ? -7.811 3.081 16.051 1.00 94.62 91 LEU A N 1
ATOM 719 C CA . LEU A 1 91 ? -7.496 1.773 15.482 1.00 94.62 91 LEU A CA 1
ATOM 720 C C . LEU A 1 91 ? -6.084 1.324 15.847 1.00 94.62 91 LEU A C 1
ATOM 722 O O . LEU A 1 91 ? -5.922 0.180 16.245 1.00 94.62 91 LEU A O 1
ATOM 726 N N . GLY A 1 92 ? -5.079 2.200 15.791 1.00 92.75 92 GLY A N 1
ATOM 727 C CA . GLY A 1 92 ? -3.712 1.863 16.198 1.00 92.75 92 GLY A CA 1
ATOM 728 C C . GLY A 1 92 ? -3.654 1.320 17.628 1.00 92.75 92 GLY A C 1
ATOM 729 O O . GLY A 1 92 ? -3.066 0.269 17.874 1.00 92.75 92 GLY A O 1
ATOM 730 N N . SER A 1 93 ? -4.353 1.977 18.558 1.00 93.56 93 SER A N 1
ATOM 731 C CA . SER A 1 93 ? -4.453 1.513 19.948 1.00 93.56 93 SER A CA 1
ATOM 732 C C . SER A 1 93 ? -5.219 0.190 20.076 1.00 93.56 93 SER A C 1
ATOM 734 O O . SER A 1 93 ? -4.809 -0.691 20.831 1.00 93.56 93 SER A O 1
ATOM 736 N N . ALA A 1 94 ? -6.318 0.027 19.332 1.00 94.69 94 ALA A N 1
ATOM 737 C CA . ALA A 1 94 ? -7.099 -1.209 19.325 1.00 94.69 94 ALA A CA 1
ATOM 738 C C . ALA A 1 94 ? -6.308 -2.392 18.744 1.00 94.69 94 ALA A C 1
ATOM 740 O O . ALA A 1 94 ? -6.370 -3.489 19.290 1.00 94.69 94 ALA A O 1
ATOM 741 N N . LEU A 1 95 ? -5.527 -2.175 17.684 1.00 93.31 95 LEU A N 1
ATOM 742 C CA . LEU A 1 95 ? -4.701 -3.199 17.045 1.00 93.31 95 LEU A CA 1
ATOM 743 C C . LEU A 1 95 ? -3.588 -3.704 17.971 1.00 93.31 95 LEU A C 1
ATOM 745 O O . LEU A 1 95 ? -3.359 -4.909 18.022 1.00 93.31 95 LEU A O 1
ATOM 749 N N . VAL A 1 96 ? -2.952 -2.816 18.745 1.00 92.88 96 VAL A N 1
ATOM 750 C CA . VAL A 1 96 ? -1.958 -3.208 19.765 1.00 92.88 96 VAL A CA 1
ATOM 751 C C . VAL A 1 96 ? -2.600 -4.054 20.868 1.00 92.88 96 VAL A C 1
ATOM 753 O O . VAL A 1 96 ? -2.058 -5.081 21.260 1.00 92.88 96 VAL A O 1
ATOM 756 N N . LYS A 1 97 ? -3.785 -3.672 21.355 1.00 93.81 97 LYS A N 1
ATOM 757 C CA . LYS A 1 97 ? -4.505 -4.480 22.355 1.00 93.81 97 LYS A CA 1
ATOM 758 C C . LYS A 1 97 ? -4.958 -5.827 21.785 1.00 93.81 97 LYS A C 1
ATOM 760 O O . LYS A 1 97 ? -4.896 -6.843 22.466 1.00 93.81 97 LYS A O 1
ATOM 765 N N . ALA A 1 98 ? -5.400 -5.841 20.530 1.00 92.69 98 ALA A N 1
ATOM 766 C CA . ALA A 1 98 ? -5.814 -7.055 19.842 1.00 92.69 98 ALA A CA 1
ATOM 767 C C . ALA A 1 98 ? -4.655 -8.043 19.657 1.00 92.69 98 ALA A C 1
ATOM 769 O O . ALA A 1 98 ? -4.867 -9.238 19.834 1.00 92.69 98 ALA A O 1
ATOM 770 N N . SER A 1 99 ? -3.439 -7.573 19.347 1.00 90.44 99 SER A N 1
ATOM 771 C CA . SER A 1 99 ? -2.275 -8.463 19.258 1.00 90.44 99 SER A CA 1
ATOM 772 C C . SER A 1 99 ? -1.935 -9.078 20.615 1.00 90.44 99 SER A C 1
ATOM 774 O O . SER A 1 99 ? -1.703 -10.280 20.696 1.00 90.44 99 SER A O 1
ATOM 776 N N . GLN A 1 100 ? -2.014 -8.293 21.693 1.00 91.38 100 GLN A N 1
ATOM 777 C CA . GLN A 1 100 ? -1.802 -8.775 23.064 1.00 91.38 100 GLN A CA 1
ATOM 778 C C . GLN A 1 100 ? -2.819 -9.849 23.483 1.00 91.38 100 GLN A C 1
ATOM 780 O O . GLN A 1 100 ? -2.474 -10.749 24.245 1.00 91.38 100 GLN A O 1
ATOM 785 N N . CYS A 1 101 ? -4.055 -9.804 22.967 1.00 90.19 101 CYS A N 1
ATOM 786 C CA . CYS A 1 101 ? -5.048 -10.855 23.211 1.00 90.19 101 CYS A CA 1
ATOM 787 C C . CYS A 1 101 ? -4.616 -12.232 22.677 1.00 90.19 101 CYS A C 1
ATOM 789 O O . CYS A 1 101 ? -5.114 -13.245 23.158 1.00 90.19 101 CYS A O 1
ATOM 791 N N . GLU A 1 102 ? -3.726 -12.281 21.683 1.00 83.12 102 GLU A N 1
ATOM 792 C CA . GLU A 1 102 ? -3.334 -13.508 20.976 1.00 83.12 102 GLU A CA 1
ATOM 793 C C . GLU A 1 102 ? -1.842 -13.862 21.152 1.00 83.12 102 GLU A C 1
ATOM 795 O O . GLU A 1 102 ? -1.385 -14.871 20.615 1.00 83.12 102 GLU A O 1
ATOM 800 N N . GLU A 1 103 ? -1.075 -13.058 21.899 1.00 83.19 103 GLU A N 1
ATOM 801 C CA . GLU A 1 103 ? 0.356 -13.287 22.168 1.00 83.19 103 GLU A CA 1
ATOM 802 C C . GLU A 1 103 ? 0.612 -14.489 23.094 1.00 83.19 103 GLU A C 1
ATOM 804 O O . GLU A 1 103 ? 1.670 -15.110 23.015 1.00 83.19 103 GLU A O 1
ATOM 809 N N . ASN A 1 104 ? -0.360 -14.873 23.927 1.00 73.62 104 ASN A N 1
ATOM 810 C CA . ASN A 1 104 ? -0.271 -16.078 24.752 1.00 73.62 104 ASN A CA 1
ATOM 811 C C . ASN A 1 104 ? -0.862 -17.279 24.000 1.00 73.62 104 ASN A C 1
ATOM 813 O O . ASN A 1 104 ? -2.043 -17.292 23.668 1.00 73.62 104 ASN A O 1
ATOM 817 N N . HIS A 1 105 ? -0.059 -18.313 23.747 1.00 63.50 105 HIS A N 1
ATOM 818 C CA . HIS A 1 105 ? -0.507 -19.511 23.019 1.00 63.50 105 HIS A CA 1
ATOM 819 C C . HIS A 1 105 ? -1.243 -20.541 23.896 1.00 63.50 105 HIS A C 1
ATOM 821 O O . HIS A 1 105 ? -1.853 -21.462 23.361 1.00 63.50 105 HIS A O 1
ATOM 827 N N . ASP A 1 106 ? -1.238 -20.354 25.221 1.00 77.00 106 ASP A N 1
ATOM 828 C CA . ASP A 1 106 ? -1.856 -21.264 26.200 1.00 77.00 106 ASP A CA 1
ATOM 829 C C . ASP A 1 106 ? -3.278 -20.846 26.634 1.00 77.00 106 ASP A C 1
ATOM 831 O O . ASP A 1 106 ? -3.880 -21.476 27.506 1.00 77.00 106 ASP A O 1
ATOM 835 N N . VAL A 1 107 ? -3.835 -19.770 26.065 1.00 79.81 107 VAL A N 1
ATOM 836 C CA . VAL A 1 107 ? -5.203 -19.314 26.373 1.00 79.81 107 VAL A CA 1
ATOM 837 C C . VAL A 1 107 ? -6.234 -19.948 25.445 1.00 79.81 107 VAL A C 1
ATOM 839 O O . VAL A 1 107 ? -6.011 -20.110 24.247 1.00 79.81 107 VAL A O 1
ATOM 842 N N . SER A 1 108 ? -7.397 -20.290 26.006 1.00 87.12 108 SER A N 1
ATOM 843 C CA . SER A 1 108 ? -8.492 -20.881 25.238 1.00 87.12 108 SER A CA 1
ATOM 844 C C . SER A 1 108 ? -9.108 -19.882 24.252 1.00 87.12 108 SER A C 1
ATOM 846 O O . SER A 1 108 ? -9.027 -18.660 24.427 1.00 87.12 108 SER A O 1
ATOM 848 N N . CYS A 1 109 ? -9.787 -20.399 23.224 1.00 87.19 109 CYS A N 1
ATOM 849 C CA . CYS A 1 109 ? -10.472 -19.574 22.230 1.00 87.19 109 CYS A CA 1
ATOM 850 C C . CYS A 1 109 ? -11.522 -18.640 22.856 1.00 87.19 109 CYS A C 1
ATOM 852 O O . CYS A 1 109 ? -11.704 -17.524 22.371 1.00 87.19 109 CYS A O 1
ATOM 854 N N . GLU A 1 110 ? -12.183 -19.055 23.940 1.00 89.75 110 GLU A N 1
ATOM 855 C CA . GLU A 1 110 ? -13.164 -18.238 24.663 1.00 89.75 110 GLU A CA 1
ATOM 856 C C . GLU A 1 110 ? -12.511 -17.022 25.329 1.00 89.75 110 GLU A C 1
ATOM 858 O O . GLU A 1 110 ? -13.071 -15.922 25.300 1.00 89.75 110 GLU A O 1
ATOM 863 N N . VAL A 1 111 ? -11.308 -17.194 25.889 1.00 90.62 111 VAL A N 1
ATOM 864 C CA . VAL A 1 111 ? -10.543 -16.100 26.505 1.00 90.62 111 VAL A CA 1
ATOM 865 C C . VAL A 1 111 ? -10.127 -15.084 25.444 1.00 90.62 111 VAL A C 1
ATOM 867 O O . VAL A 1 111 ? -10.344 -13.883 25.626 1.00 90.62 111 VAL A O 1
ATOM 870 N N . ILE A 1 112 ? -9.612 -15.558 24.304 1.00 89.94 112 ILE A N 1
ATOM 871 C CA . ILE A 1 112 ? -9.257 -14.702 23.163 1.00 89.94 112 ILE A CA 1
ATOM 872 C C . ILE A 1 112 ? -10.497 -13.944 22.675 1.00 89.94 112 ILE A C 1
ATOM 874 O O . ILE A 1 112 ? -10.468 -12.720 22.547 1.00 89.94 112 ILE A O 1
ATOM 878 N N . GLN A 1 113 ? -11.621 -14.637 22.473 1.00 92.94 113 GLN A N 1
ATOM 879 C CA . GLN A 1 113 ? -12.862 -14.026 21.999 1.00 92.94 113 GLN A CA 1
ATOM 880 C C . GLN A 1 113 ? -13.387 -12.949 22.957 1.00 92.94 113 GLN A C 1
ATOM 882 O O . GLN A 1 113 ? -13.801 -11.874 22.506 1.00 92.94 113 GLN A O 1
ATOM 887 N N . SER A 1 114 ? -13.348 -13.203 24.268 1.00 94.69 114 SER A N 1
ATOM 888 C CA . SER A 1 114 ? -13.720 -12.211 25.279 1.00 94.69 114 SER A CA 1
ATOM 889 C C . SER A 1 114 ? -12.791 -10.995 25.237 1.00 94.69 114 SER A C 1
ATOM 891 O O . SER A 1 114 ? -13.268 -9.861 25.275 1.00 94.69 114 SER A O 1
ATOM 893 N N . CYS A 1 115 ? -11.480 -11.210 25.109 1.00 94.75 115 CYS A N 1
ATOM 894 C CA . CYS A 1 115 ? -10.494 -10.136 25.004 1.00 94.75 115 CYS A CA 1
ATOM 895 C C . CYS A 1 115 ? -10.736 -9.265 23.760 1.00 94.75 115 CYS A C 1
ATOM 897 O O . CYS A 1 115 ? -10.932 -8.055 23.886 1.00 94.75 115 CYS A O 1
ATOM 899 N N . CYS A 1 116 ? -10.844 -9.866 22.568 1.00 95.06 116 CYS A N 1
ATOM 900 C CA . CYS A 1 116 ? -11.107 -9.129 21.327 1.00 95.06 116 CYS A CA 1
ATOM 901 C C . CYS A 1 116 ? -12.455 -8.379 21.371 1.00 95.06 116 CYS A C 1
ATOM 903 O O . CYS A 1 116 ? -12.582 -7.281 20.828 1.00 95.06 116 CYS A O 1
ATOM 905 N N . THR A 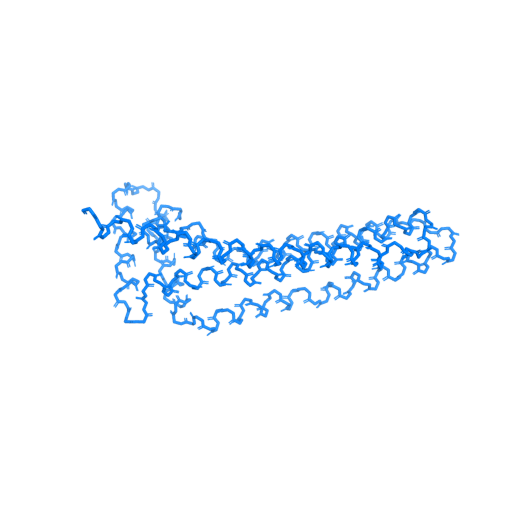1 117 ? -13.472 -8.951 22.028 1.00 96.50 117 THR A N 1
ATOM 906 C CA . THR A 1 117 ? -14.781 -8.299 22.205 1.00 96.50 117 THR A CA 1
ATOM 907 C C . THR A 1 117 ? -14.672 -7.060 23.090 1.00 96.50 117 THR A C 1
ATOM 909 O O . THR A 1 117 ? -15.271 -6.033 22.772 1.00 96.50 117 THR A O 1
ATOM 912 N N . ASN A 1 118 ? -13.869 -7.114 24.154 1.00 97.38 118 ASN A N 1
ATOM 913 C CA . ASN A 1 118 ? -13.600 -5.944 24.988 1.00 97.38 118 ASN A CA 1
ATOM 914 C C . ASN A 1 118 ? -12.877 -4.852 24.193 1.00 97.38 118 ASN A C 1
ATOM 916 O O . ASN A 1 118 ? -13.310 -3.703 24.219 1.00 97.38 118 ASN A O 1
ATOM 920 N N . VAL A 1 119 ? -11.861 -5.215 23.402 1.00 96.88 119 VAL A N 1
ATOM 921 C CA . VAL A 1 119 ? -11.164 -4.272 22.508 1.00 96.88 119 VAL A CA 1
ATOM 922 C C . VAL A 1 119 ? -12.137 -3.594 21.541 1.00 96.88 119 VAL A C 1
ATOM 924 O O . VAL A 1 119 ? -12.104 -2.374 21.385 1.00 96.88 119 VAL A O 1
ATOM 927 N N . LYS A 1 120 ? -13.046 -4.362 20.926 1.00 97.31 120 LYS A N 1
ATOM 928 C CA . LYS A 1 120 ? -14.103 -3.826 20.057 1.00 97.31 120 LYS A CA 1
ATOM 929 C C . LYS A 1 120 ? -14.984 -2.814 20.790 1.00 97.31 120 LYS A C 1
ATOM 931 O O . LYS A 1 120 ? -15.251 -1.732 20.270 1.00 97.31 120 LYS A O 1
ATOM 936 N N . ASN A 1 121 ? -15.452 -3.172 21.981 1.00 97.56 121 ASN A N 1
ATOM 937 C CA . ASN A 1 121 ? -16.350 -2.326 22.759 1.00 97.56 121 ASN A CA 1
ATOM 938 C C . ASN A 1 121 ? -15.658 -1.020 23.172 1.00 97.56 121 ASN A C 1
ATOM 940 O O . ASN A 1 121 ? -16.256 0.044 23.056 1.00 97.56 121 ASN A O 1
ATOM 944 N N . GLU A 1 122 ? -14.389 -1.080 23.578 1.00 97.38 122 GLU A N 1
ATOM 945 C CA . GLU A 1 122 ? -13.587 0.107 23.888 1.00 97.38 122 GLU A CA 1
ATOM 946 C C . GLU A 1 122 ? -13.343 0.994 22.661 1.00 97.38 122 GLU A C 1
ATOM 948 O O . GLU A 1 122 ? -13.407 2.218 22.770 1.00 97.38 122 GLU A O 1
ATOM 953 N N . LEU A 1 123 ? -13.082 0.400 21.490 1.00 97.00 123 LEU A N 1
ATOM 954 C CA . LEU A 1 123 ? -12.912 1.139 20.237 1.00 97.00 123 LEU A CA 1
ATOM 955 C C . LEU A 1 123 ? -14.170 1.951 19.904 1.00 97.00 123 LEU A C 1
ATOM 957 O O . LEU A 1 123 ? -14.077 3.153 19.667 1.00 97.00 123 LEU A O 1
ATOM 961 N N . TYR A 1 124 ? -15.341 1.311 19.918 1.00 97.31 124 TYR A N 1
ATOM 962 C CA . TYR A 1 124 ? -16.603 1.949 19.526 1.00 97.31 124 TYR A CA 1
ATOM 963 C C . TYR A 1 124 ? -17.298 2.735 20.645 1.00 97.31 124 TYR A C 1
ATOM 965 O O . TYR A 1 124 ? -18.280 3.424 20.383 1.00 97.31 124 TYR A O 1
ATOM 973 N N . ALA A 1 125 ? -16.792 2.686 21.879 1.00 96.06 125 ALA A N 1
ATOM 974 C CA . ALA A 1 125 ? -17.220 3.592 22.945 1.00 96.06 125 ALA A CA 1
ATOM 975 C C . ALA A 1 125 ? -16.652 5.015 22.774 1.00 96.06 125 ALA A C 1
ATOM 977 O O . ALA A 1 125 ? -17.133 5.959 23.405 1.00 96.06 125 ALA A O 1
ATOM 978 N N . GLN A 1 126 ? -15.629 5.195 21.931 1.00 93.56 126 GLN A N 1
ATOM 979 C CA . GLN A 1 126 ? -15.046 6.506 21.657 1.00 93.56 126 GLN A CA 1
ATOM 980 C C . GLN A 1 126 ? -16.006 7.360 20.819 1.00 93.56 126 GLN A C 1
ATOM 982 O O . GLN A 1 126 ? -16.446 6.955 19.749 1.00 93.56 126 GLN A O 1
ATOM 987 N N . LYS A 1 127 ? -16.295 8.585 21.280 1.00 86.94 127 LYS A N 1
ATOM 988 C CA . LYS A 1 127 ? -17.335 9.471 20.717 1.00 86.94 127 LYS A CA 1
ATOM 989 C C . LYS A 1 127 ? -17.201 9.751 19.210 1.00 86.94 127 LYS A C 1
ATOM 991 O O . LYS A 1 127 ? -18.210 9.988 18.553 1.00 86.94 127 LYS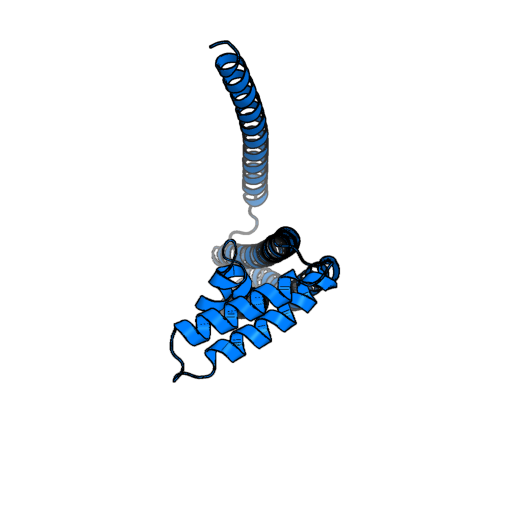 A O 1
ATOM 996 N N . SER A 1 128 ? -15.981 9.768 18.673 1.00 87.88 128 SER A N 1
ATOM 997 C CA . SER A 1 128 ? -15.694 10.038 17.255 1.00 87.88 128 SER A CA 1
ATOM 998 C C . SER A 1 128 ? -15.616 8.779 16.385 1.00 87.88 128 SER A C 1
ATOM 1000 O O . SER A 1 128 ? -15.440 8.893 15.172 1.00 87.88 128 SER A O 1
ATOM 1002 N N . ILE A 1 129 ? -15.742 7.585 16.973 1.00 96.44 129 ILE A N 1
ATOM 1003 C CA . ILE A 1 129 ? -15.515 6.314 16.287 1.00 96.44 129 ILE A CA 1
ATOM 1004 C C . ILE A 1 129 ? -16.837 5.584 16.091 1.00 96.44 129 ILE A C 1
ATOM 1006 O O . ILE A 1 129 ? -17.565 5.283 17.030 1.00 96.44 129 ILE A O 1
ATOM 1010 N N . SER A 1 130 ? -17.135 5.256 14.840 1.00 95.38 130 SER A N 1
ATOM 1011 C CA . SER A 1 130 ? -18.287 4.446 14.455 1.00 95.38 130 SER A CA 1
ATOM 1012 C C . SER A 1 130 ? -17.846 3.352 13.491 1.00 95.38 130 SER A C 1
ATOM 1014 O O . SER A 1 130 ? -16.780 3.446 12.881 1.00 95.38 130 SER A O 1
ATOM 1016 N N . SER A 1 131 ? -18.679 2.324 13.302 1.00 94.44 131 SER A N 1
ATOM 1017 C CA . SER A 1 131 ? -18.412 1.316 12.266 1.00 94.44 131 SER A CA 1
ATOM 1018 C C . SER A 1 131 ? -18.215 1.978 10.899 1.00 94.44 131 SER A C 1
ATOM 1020 O O . SER A 1 131 ? -17.255 1.671 10.206 1.00 94.44 131 SER A O 1
ATOM 1022 N N . GLY A 1 132 ? -19.043 2.977 10.566 1.00 95.81 132 GLY A N 1
ATOM 1023 C CA . GLY A 1 132 ? -18.937 3.714 9.306 1.00 95.81 132 GLY A CA 1
ATOM 1024 C C . GLY A 1 132 ? -17.645 4.523 9.162 1.00 95.81 132 GLY A C 1
ATOM 1025 O O . GLY A 1 132 ? -17.070 4.548 8.079 1.00 95.81 132 GLY A O 1
ATOM 1026 N N . SER A 1 133 ? -17.144 5.159 10.229 1.00 95.44 133 SER A N 1
ATOM 1027 C CA . SER A 1 133 ? -15.871 5.895 10.148 1.00 95.44 133 SER A CA 1
ATOM 1028 C C . SER A 1 133 ? -14.682 4.954 9.947 1.00 95.44 133 SER A C 1
ATOM 1030 O O . SER A 1 133 ? -13.789 5.271 9.161 1.00 95.44 133 SER A O 1
ATOM 1032 N N . VAL A 1 134 ? -14.705 3.779 10.589 1.00 96.25 134 VAL A N 1
ATOM 1033 C CA . VAL A 1 134 ? -13.715 2.713 10.378 1.00 96.25 134 VAL A CA 1
ATOM 1034 C C . VAL A 1 134 ? -13.780 2.189 8.941 1.00 96.25 134 VAL A C 1
ATOM 1036 O O . VAL A 1 134 ? -12.754 2.200 8.265 1.00 96.25 134 VAL A O 1
ATOM 1039 N N . SER A 1 135 ? -14.961 1.819 8.431 1.00 96.56 135 SER A N 1
ATOM 1040 C CA . SER A 1 135 ? -15.113 1.336 7.050 1.00 96.56 135 SER A CA 1
ATOM 1041 C C . SER A 1 135 ? -14.641 2.371 6.028 1.00 96.56 135 SER A C 1
ATOM 1043 O O . SER A 1 135 ? -13.853 2.051 5.139 1.00 96.56 135 SER A O 1
ATOM 1045 N N . ASN A 1 136 ? -15.046 3.635 6.187 1.00 96.12 136 ASN A N 1
ATOM 1046 C CA . ASN A 1 136 ? -14.636 4.719 5.293 1.00 96.12 136 ASN A CA 1
ATOM 1047 C C . ASN A 1 136 ? -13.115 4.896 5.268 1.00 96.12 136 ASN A C 1
ATOM 1049 O O . ASN A 1 136 ? -12.539 5.060 4.195 1.00 96.12 136 ASN A O 1
ATOM 1053 N N . PHE A 1 137 ? -12.459 4.825 6.430 1.00 95.44 137 PHE A N 1
ATOM 1054 C CA . PHE A 1 137 ? -11.003 4.871 6.503 1.00 95.44 137 PHE A CA 1
ATOM 1055 C C . PHE A 1 137 ? -10.358 3.694 5.758 1.00 95.44 137 PHE A C 1
ATOM 1057 O O . PHE A 1 137 ? -9.485 3.918 4.925 1.00 95.44 137 PHE A O 1
ATOM 1064 N N . LEU A 1 138 ? -10.788 2.456 6.026 1.00 94.81 138 LEU A N 1
ATOM 1065 C CA . LEU A 1 138 ? -10.200 1.247 5.429 1.00 94.81 138 LEU A CA 1
ATOM 1066 C C . LEU A 1 138 ? -10.345 1.220 3.904 1.00 94.81 138 LEU A C 1
ATOM 1068 O O . LEU A 1 138 ? -9.393 0.890 3.186 1.00 94.81 138 LEU A O 1
ATOM 1072 N N . VAL A 1 139 ? -11.526 1.596 3.409 1.00 93.88 139 VAL A N 1
ATOM 1073 C CA . VAL A 1 139 ? -11.824 1.667 1.976 1.00 93.88 139 VAL A CA 1
ATOM 1074 C C . VAL A 1 139 ? -11.014 2.775 1.309 1.00 93.88 139 VAL A C 1
ATOM 1076 O O . VAL A 1 139 ? -10.374 2.522 0.287 1.00 93.88 139 VAL A O 1
ATOM 1079 N N . GLU A 1 140 ? -10.985 3.980 1.884 1.00 94.31 140 GLU A N 1
ATOM 1080 C CA . GLU A 1 140 ? -10.215 5.102 1.335 1.00 94.31 140 GLU A CA 1
ATOM 1081 C C . GLU A 1 140 ? -8.714 4.789 1.330 1.00 94.31 140 GLU A C 1
ATOM 1083 O O . GLU A 1 140 ? -8.041 5.005 0.322 1.00 94.31 140 GLU A O 1
ATOM 1088 N N . PHE A 1 141 ? -8.194 4.232 2.427 1.00 91.38 141 PHE A N 1
ATOM 1089 C CA . PHE A 1 141 ? -6.803 3.804 2.548 1.00 91.38 141 PHE A CA 1
ATOM 1090 C C . PHE A 1 141 ? -6.437 2.842 1.424 1.00 91.38 141 PHE A C 1
ATOM 1092 O O . PHE A 1 141 ? -5.564 3.139 0.611 1.00 91.38 141 PHE A O 1
ATOM 1099 N N . THR A 1 142 ? -7.174 1.743 1.297 1.00 91.31 142 THR A N 1
ATOM 1100 C CA . THR A 1 142 ? -6.894 0.728 0.276 1.00 91.31 142 THR A CA 1
ATOM 1101 C C . THR A 1 142 ? -7.038 1.288 -1.140 1.00 91.31 142 THR A C 1
ATOM 1103 O O . THR A 1 142 ? -6.205 1.004 -2.001 1.00 91.31 142 THR A O 1
ATOM 1106 N N . THR A 1 143 ? -8.046 2.128 -1.386 1.00 91.56 143 THR A N 1
ATOM 1107 C CA . THR A 1 143 ? -8.311 2.721 -2.705 1.00 91.56 143 THR A CA 1
ATOM 1108 C C . THR A 1 143 ? -7.191 3.661 -3.141 1.00 91.56 143 THR A C 1
ATOM 1110 O O . THR A 1 143 ? -6.667 3.528 -4.248 1.00 91.56 143 THR A O 1
ATOM 1113 N N . GLN A 1 144 ? -6.799 4.605 -2.280 1.00 90.62 144 GLN A N 1
ATOM 1114 C CA . GLN A 1 144 ? -5.766 5.589 -2.611 1.00 90.62 144 GLN A CA 1
ATOM 1115 C C . GLN A 1 144 ? -4.404 4.914 -2.789 1.00 90.62 144 GLN A C 1
ATOM 1117 O O . GLN A 1 144 ? -3.690 5.219 -3.746 1.00 90.62 144 GLN A O 1
ATOM 1122 N N . PHE A 1 145 ? -4.069 3.950 -1.926 1.00 88.00 145 PHE A N 1
ATOM 1123 C CA . PHE A 1 145 ? -2.838 3.177 -2.064 1.00 88.00 145 PHE A CA 1
ATOM 1124 C C . PHE A 1 145 ? -2.797 2.358 -3.344 1.00 88.00 145 PHE A C 1
ATOM 1126 O O . PHE A 1 145 ? -1.813 2.439 -4.077 1.00 88.00 145 PHE A O 1
ATOM 1133 N N . SER A 1 146 ? -3.855 1.596 -3.632 1.00 89.06 146 SER A N 1
ATOM 1134 C CA . SER A 1 146 ? -3.899 0.738 -4.821 1.00 89.06 146 SER A CA 1
ATOM 1135 C C . SER A 1 146 ? -3.779 1.573 -6.092 1.00 89.06 146 SER A C 1
ATOM 1137 O O . SER A 1 146 ? -2.966 1.260 -6.953 1.00 89.06 146 SER A O 1
ATOM 1139 N N . LYS A 1 147 ? -4.476 2.715 -6.160 1.00 91.81 147 LYS A N 1
ATOM 1140 C CA . LYS A 1 147 ? -4.375 3.658 -7.281 1.00 91.81 147 LYS A CA 1
ATOM 1141 C C . LYS A 1 147 ? -2.944 4.157 -7.509 1.00 91.81 147 LYS A C 1
ATOM 1143 O O . LYS A 1 147 ? -2.478 4.210 -8.650 1.00 91.81 147 LYS A O 1
ATOM 1148 N N . GLU A 1 148 ? -2.250 4.548 -6.443 1.00 92.94 148 GLU A N 1
ATOM 1149 C CA . GLU A 1 148 ? -0.880 5.055 -6.547 1.00 92.94 148 GLU A CA 1
ATOM 1150 C C . GLU A 1 148 ? 0.103 3.949 -6.946 1.00 92.94 148 GLU A C 1
ATOM 1152 O O . GLU A 1 148 ? 0.950 4.141 -7.824 1.00 92.94 148 GLU A O 1
ATOM 1157 N N . CYS A 1 149 ? -0.052 2.765 -6.354 1.00 90.56 149 CYS A N 1
ATOM 1158 C CA . CYS A 1 149 ? 0.775 1.603 -6.653 1.00 90.56 149 CYS A CA 1
ATOM 1159 C C . CYS A 1 149 ? 0.565 1.129 -8.093 1.00 90.56 149 CYS A C 1
ATOM 1161 O O . CYS A 1 149 ? 1.544 0.923 -8.807 1.00 90.56 149 CYS A O 1
ATOM 1163 N N . ASP A 1 150 ? -0.676 1.059 -8.573 1.00 92.31 150 ASP A N 1
ATOM 1164 C CA . ASP A 1 150 ? -0.995 0.709 -9.960 1.00 92.31 150 ASP A CA 1
ATOM 1165 C C . ASP A 1 150 ? -0.379 1.690 -10.959 1.00 92.31 150 ASP A C 1
ATOM 1167 O O . ASP A 1 150 ? 0.128 1.278 -12.006 1.00 92.31 150 ASP A O 1
ATOM 1171 N N . SER A 1 151 ? -0.352 2.982 -10.627 1.00 94.50 151 SER A N 1
ATOM 1172 C CA . SER A 1 151 ? 0.313 4.009 -11.435 1.00 94.50 151 SER A CA 1
ATOM 1173 C C . SER A 1 151 ? 1.828 3.770 -11.539 1.00 94.50 151 SER A C 1
ATOM 1175 O O . SER A 1 151 ? 2.410 3.829 -12.632 1.00 94.50 151 SER A O 1
ATOM 1177 N N . ILE A 1 152 ? 2.484 3.439 -10.422 1.00 94.12 152 ILE A N 1
ATOM 1178 C CA . ILE A 1 152 ? 3.921 3.125 -10.392 1.00 94.12 152 ILE A CA 1
ATOM 1179 C C . ILE A 1 152 ? 4.205 1.818 -11.145 1.00 94.12 152 ILE A C 1
ATOM 1181 O O . ILE A 1 152 ? 5.068 1.786 -12.022 1.00 94.12 152 ILE A O 1
ATOM 1185 N N . LEU A 1 153 ? 3.444 0.759 -10.867 1.00 92.88 153 LEU A N 1
ATOM 1186 C CA . LEU A 1 153 ? 3.579 -0.542 -11.522 1.00 92.88 153 LEU A CA 1
ATOM 1187 C C . LEU A 1 153 ? 3.343 -0.439 -13.031 1.00 92.88 153 LEU A C 1
ATOM 1189 O O . LEU A 1 153 ? 4.083 -1.033 -13.811 1.00 92.88 153 LEU A O 1
ATOM 1193 N N . SER A 1 154 ? 2.364 0.355 -13.468 1.00 93.56 154 SER A N 1
ATOM 1194 C CA . SER A 1 154 ? 2.136 0.650 -14.887 1.00 93.56 154 SER A CA 1
ATOM 1195 C C . SER A 1 154 ? 3.347 1.331 -15.531 1.00 93.56 154 SER A C 1
ATOM 1197 O O . SER A 1 154 ? 3.773 0.948 -16.621 1.00 93.56 154 SER A O 1
ATOM 1199 N N . SER A 1 155 ? 3.980 2.276 -14.829 1.00 94.19 155 SER A N 1
ATOM 1200 C CA . SER A 1 155 ? 5.203 2.939 -15.304 1.00 94.19 155 SER A CA 1
ATOM 1201 C C . SER A 1 155 ? 6.360 1.948 -15.496 1.00 94.19 155 SER A C 1
ATOM 1203 O O . SER A 1 155 ? 7.084 2.030 -16.489 1.00 94.19 155 SER A O 1
ATOM 1205 N N . ILE A 1 156 ? 6.490 0.967 -14.598 1.00 93.56 156 ILE A N 1
ATOM 1206 C CA . ILE A 1 156 ? 7.487 -0.111 -14.696 1.00 93.56 156 ILE A CA 1
ATOM 1207 C C . ILE A 1 156 ? 7.164 -1.072 -15.850 1.00 93.56 156 ILE A C 1
ATOM 1209 O O . ILE A 1 156 ? 8.044 -1.392 -16.647 1.00 93.56 156 ILE A O 1
ATOM 1213 N N . ARG A 1 157 ? 5.900 -1.486 -16.012 1.00 92.81 157 ARG A N 1
ATOM 1214 C CA . ARG A 1 157 ? 5.475 -2.338 -17.141 1.00 92.81 157 ARG A CA 1
ATOM 1215 C C . ARG A 1 157 ? 5.726 -1.661 -18.490 1.00 92.81 157 ARG A C 1
ATOM 1217 O O . ARG A 1 157 ? 6.165 -2.310 -19.438 1.00 92.81 157 ARG A O 1
ATOM 1224 N N . ASN A 1 158 ? 5.505 -0.349 -18.573 1.00 92.81 158 ASN A N 1
ATOM 1225 C CA . ASN A 1 158 ? 5.822 0.429 -19.770 1.00 92.81 158 ASN A CA 1
ATOM 1226 C C . ASN A 1 158 ? 7.328 0.422 -20.066 1.00 92.81 158 ASN A C 1
ATOM 1228 O O . ASN A 1 158 ? 7.711 0.248 -21.219 1.00 92.81 158 ASN A O 1
ATOM 1232 N N . LEU A 1 159 ? 8.186 0.523 -19.044 1.00 92.69 159 LEU A N 1
ATOM 1233 C CA . LEU A 1 159 ? 9.636 0.383 -19.225 1.00 92.69 159 LEU A CA 1
ATOM 1234 C C . LEU A 1 159 ? 10.033 -0.986 -19.775 1.00 92.69 159 LEU A C 1
ATOM 1236 O O . LEU A 1 159 ? 10.848 -1.053 -20.691 1.00 92.69 159 LEU A O 1
ATOM 1240 N N . GLN A 1 160 ? 9.437 -2.065 -19.269 1.00 92.38 160 GLN A N 1
ATOM 1241 C CA . GLN A 1 160 ? 9.678 -3.419 -19.782 1.00 92.38 160 GLN A CA 1
ATOM 1242 C C . GLN A 1 160 ? 9.244 -3.554 -21.250 1.00 92.38 160 GLN A C 1
ATOM 1244 O O . GLN A 1 160 ? 9.965 -4.113 -22.079 1.00 92.38 160 GLN A O 1
ATOM 1249 N N . ALA A 1 161 ? 8.083 -2.998 -21.606 1.00 91.25 161 ALA A N 1
ATOM 1250 C CA . ALA A 1 161 ? 7.598 -2.992 -22.984 1.00 91.25 161 ALA A CA 1
ATOM 1251 C C . ALA A 1 161 ? 8.510 -2.182 -23.927 1.00 91.25 161 ALA A C 1
ATOM 1253 O O . ALA A 1 161 ? 8.726 -2.575 -25.081 1.00 91.25 161 ALA A O 1
ATOM 1254 N N . ASP A 1 162 ? 9.060 -1.071 -23.441 1.00 89.75 162 ASP A N 1
ATOM 1255 C CA . ASP A 1 162 ? 9.991 -0.234 -24.194 1.00 89.75 162 ASP A CA 1
ATOM 1256 C C . ASP A 1 162 ? 11.367 -0.903 -24.330 1.00 89.75 162 ASP A C 1
ATOM 1258 O O . ASP A 1 162 ? 11.941 -0.874 -25.417 1.00 89.75 162 ASP A O 1
ATOM 1262 N N . LEU A 1 163 ? 11.852 -1.609 -23.300 1.00 90.06 163 LEU A N 1
ATOM 1263 C CA . LEU A 1 163 ? 13.055 -2.447 -23.378 1.00 90.06 163 LEU A CA 1
ATOM 1264 C C . LEU A 1 163 ? 12.931 -3.513 -24.466 1.00 90.06 163 LEU A C 1
ATOM 1266 O O . LEU A 1 163 ? 13.819 -3.647 -25.308 1.00 90.06 163 LEU A O 1
ATOM 1270 N N . ASN A 1 164 ? 11.806 -4.228 -24.506 1.00 88.69 164 ASN A N 1
ATOM 1271 C CA . ASN A 1 164 ? 11.542 -5.210 -25.559 1.00 88.69 164 ASN A CA 1
ATOM 1272 C C . ASN A 1 164 ? 11.515 -4.565 -26.955 1.00 88.69 164 ASN A C 1
ATOM 1274 O O . ASN A 1 164 ? 11.974 -5.164 -27.928 1.00 88.69 164 ASN A O 1
ATOM 1278 N N . SER A 1 165 ? 11.041 -3.321 -27.054 1.00 87.06 165 SER A N 1
ATOM 1279 C CA . SER A 1 165 ? 11.051 -2.560 -28.308 1.00 87.06 165 SER A CA 1
ATOM 1280 C C . SER A 1 165 ? 12.476 -2.145 -28.715 1.00 87.06 165 SER A C 1
ATOM 1282 O O . SER A 1 165 ? 12.841 -2.304 -29.883 1.00 87.06 165 SER A O 1
ATOM 1284 N N . CYS A 1 166 ? 13.315 -1.707 -27.764 1.00 84.50 166 CYS A N 1
ATOM 1285 C CA . CYS A 1 166 ? 14.739 -1.426 -27.993 1.00 84.50 166 CYS A CA 1
ATOM 1286 C C . CYS A 1 166 ? 15.491 -2.681 -28.479 1.00 84.50 166 CYS A C 1
ATOM 1288 O O . CYS A 1 166 ? 16.235 -2.613 -29.464 1.00 84.50 166 CYS A O 1
ATOM 1290 N N . LYS A 1 167 ? 15.254 -3.837 -27.837 1.00 82.81 167 LYS A N 1
ATOM 1291 C CA . LYS A 1 167 ? 15.829 -5.147 -28.205 1.00 82.81 167 LYS A CA 1
ATOM 1292 C C . LYS A 1 167 ? 15.515 -5.508 -29.655 1.00 82.81 167 LYS A C 1
ATOM 1294 O O . LYS A 1 167 ? 16.422 -5.793 -30.446 1.00 82.81 167 LYS A O 1
ATOM 1299 N N . ALA A 1 168 ? 14.238 -5.402 -30.020 1.00 82.44 168 ALA A N 1
ATOM 1300 C CA . ALA A 1 168 ? 13.736 -5.693 -31.359 1.00 82.44 168 ALA A CA 1
ATOM 1301 C C . ALA A 1 168 ? 14.182 -4.677 -32.432 1.00 82.44 168 ALA A C 1
ATOM 1303 O O . ALA A 1 168 ? 13.913 -4.889 -33.611 1.00 82.44 168 ALA A O 1
ATOM 1304 N N . GLY A 1 169 ? 14.855 -3.578 -32.058 1.00 67.50 169 GLY A N 1
ATOM 1305 C CA . GLY A 1 169 ? 15.254 -2.528 -33.000 1.00 67.50 169 GLY A CA 1
ATOM 1306 C C . GLY A 1 169 ? 14.067 -1.749 -33.573 1.00 67.50 169 GLY A C 1
ATOM 1307 O O . GLY A 1 169 ? 14.195 -1.109 -34.613 1.00 67.50 169 GLY A O 1
ATOM 1308 N N . VAL A 1 170 ? 12.911 -1.799 -32.905 1.00 61.31 170 VAL A N 1
ATOM 1309 C CA . VAL A 1 170 ? 11.711 -1.066 -33.307 1.00 61.31 170 VAL A CA 1
ATOM 1310 C C . VAL A 1 170 ? 11.842 0.358 -32.776 1.00 61.31 170 VAL A C 1
ATOM 1312 O O . VAL A 1 170 ? 11.383 0.678 -31.680 1.00 61.31 170 VAL A O 1
ATOM 1315 N N . THR A 1 171 ? 12.507 1.226 -33.537 1.00 53.62 171 THR A N 1
ATOM 1316 C CA . THR A 1 171 ? 12.474 2.667 -33.278 1.00 53.62 171 THR A CA 1
ATOM 1317 C C . THR A 1 171 ? 11.099 3.218 -33.638 1.00 53.62 171 THR A C 1
ATOM 1319 O O . THR A 1 171 ? 10.667 3.137 -34.783 1.00 53.62 171 THR A O 1
ATOM 1322 N N . GLU A 1 172 ? 10.438 3.775 -32.627 1.00 47.56 172 GLU A N 1
ATOM 1323 C CA . GLU A 1 172 ? 9.168 4.500 -32.675 1.00 47.56 172 GLU A CA 1
ATOM 1324 C C . GLU A 1 172 ? 7.930 3.714 -33.126 1.00 47.56 172 GLU A C 1
ATOM 1326 O O . GLU A 1 172 ? 7.514 3.651 -34.285 1.00 47.56 172 GLU A O 1
ATOM 1331 N N . ARG A 1 173 ? 7.208 3.243 -32.107 1.00 47.41 173 ARG A N 1
ATOM 1332 C CA . ARG A 1 173 ? 5.772 3.003 -32.177 1.00 47.41 173 ARG A CA 1
ATOM 1333 C C . ARG A 1 173 ? 5.033 4.279 -32.632 1.00 47.41 173 ARG A C 1
ATOM 1335 O O . ARG A 1 173 ? 4.488 5.007 -31.806 1.00 47.41 173 ARG A O 1
ATOM 1342 N N . LYS A 1 174 ? 4.733 4.371 -33.931 1.00 43.72 174 LYS A N 1
ATOM 1343 C CA . LYS A 1 174 ? 3.420 4.879 -34.403 1.00 43.72 174 LYS A CA 1
ATOM 1344 C C . LYS A 1 174 ? 2.230 4.117 -33.770 1.00 43.72 174 LYS A C 1
ATOM 1346 O O . LYS A 1 174 ? 1.083 4.523 -33.913 1.00 43.72 174 LYS A O 1
ATOM 1351 N N . LYS A 1 175 ? 2.502 3.035 -33.028 1.00 44.03 175 LYS A N 1
ATOM 1352 C CA . LYS A 1 175 ? 1.555 2.159 -32.330 1.00 44.03 175 LYS A CA 1
ATOM 1353 C C . LYS A 1 175 ? 1.064 2.689 -30.965 1.00 44.03 175 LYS A C 1
ATOM 1355 O O . LYS A 1 175 ? -0.058 2.382 -30.585 1.00 44.03 175 LYS A O 1
ATOM 1360 N N . SER A 1 176 ? 1.827 3.551 -30.274 1.00 46.94 176 SER A N 1
ATOM 1361 C CA . SER A 1 176 ? 1.469 4.042 -28.924 1.00 46.94 176 SER A CA 1
ATOM 1362 C C . SER A 1 176 ? 0.264 4.992 -28.944 1.00 46.94 176 SER A C 1
ATOM 1364 O O . SER A 1 176 ? -0.629 4.892 -28.107 1.00 46.94 176 SER A O 1
ATOM 1366 N N . ARG A 1 177 ? 0.153 5.851 -29.968 1.00 47.62 177 ARG A N 1
ATOM 1367 C CA . ARG A 1 177 ? -0.991 6.768 -30.090 1.00 47.62 177 ARG A CA 1
ATOM 1368 C C . ARG A 1 177 ? -2.287 6.037 -30.444 1.00 47.62 177 ARG A C 1
ATOM 1370 O O . ARG A 1 177 ? -3.343 6.476 -30.021 1.00 47.62 177 ARG A O 1
ATOM 1377 N N . ILE A 1 178 ? -2.223 4.927 -31.180 1.00 48.25 178 ILE A N 1
ATOM 1378 C CA . ILE A 1 178 ? -3.418 4.167 -31.577 1.00 48.25 178 ILE A CA 1
ATOM 1379 C C .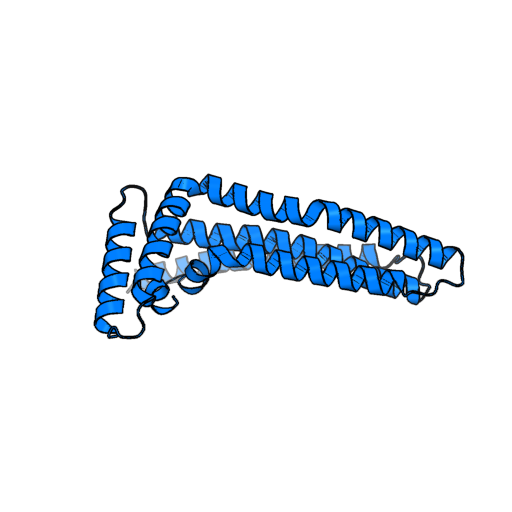 ILE A 1 178 ? -3.914 3.300 -30.412 1.00 48.25 178 ILE A C 1
ATOM 1381 O O . ILE A 1 178 ? -5.111 3.291 -30.152 1.00 48.25 178 ILE A O 1
ATOM 1385 N N . GLU A 1 179 ? -3.024 2.650 -29.655 1.00 46.56 179 GLU A N 1
ATOM 1386 C CA . GLU A 1 179 ? -3.416 1.852 -28.482 1.00 46.56 179 GLU A CA 1
ATOM 1387 C C . GLU A 1 179 ? -3.859 2.724 -27.301 1.00 46.56 179 GLU A C 1
ATOM 1389 O O . GLU A 1 179 ? -4.861 2.403 -26.675 1.00 46.56 179 GLU A O 1
ATOM 1394 N N . ALA A 1 180 ? -3.220 3.874 -27.049 1.00 48.91 180 ALA A N 1
ATOM 1395 C CA . ALA A 1 180 ? -3.689 4.822 -26.033 1.00 48.91 180 ALA A CA 1
ATOM 1396 C C . ALA A 1 180 ? -5.028 5.480 -26.419 1.00 48.91 180 ALA A C 1
ATOM 1398 O O . ALA A 1 180 ? -5.890 5.656 -25.562 1.00 48.91 180 ALA A O 1
ATOM 1399 N N . VAL A 1 181 ? -5.249 5.787 -27.707 1.00 51.97 181 VAL A N 1
ATOM 1400 C CA . VAL A 1 181 ? -6.547 6.292 -28.200 1.00 51.97 181 VAL A CA 1
ATOM 1401 C C . VAL A 1 181 ? -7.622 5.202 -28.171 1.00 51.97 181 VAL A C 1
ATOM 1403 O O . VAL A 1 181 ? -8.782 5.509 -27.906 1.00 51.97 181 VAL A O 1
ATOM 1406 N N . MET A 1 182 ? -7.273 3.934 -28.406 1.00 49.31 182 MET A N 1
ATOM 1407 C CA . MET A 1 182 ? -8.221 2.824 -28.278 1.00 49.31 182 MET A CA 1
ATOM 1408 C C . MET A 1 182 ? -8.517 2.476 -26.818 1.00 49.31 182 MET A C 1
ATOM 1410 O O . MET A 1 182 ? -9.674 2.217 -26.503 1.00 49.31 182 MET A O 1
ATOM 1414 N N . LEU A 1 183 ? -7.543 2.551 -25.907 1.00 49.03 183 LEU A N 1
ATOM 1415 C CA . LEU A 1 183 ? -7.773 2.365 -24.473 1.00 49.03 183 LEU A CA 1
ATOM 1416 C C . LEU A 1 183 ? -8.598 3.522 -23.882 1.00 49.03 183 LEU A C 1
ATOM 1418 O O . LEU A 1 183 ? -9.546 3.257 -23.152 1.00 49.03 183 LEU A O 1
ATOM 1422 N N . ASP A 1 184 ? -8.335 4.779 -24.269 1.00 47.72 184 ASP A N 1
ATOM 1423 C CA . ASP A 1 184 ? -9.148 5.949 -23.878 1.00 47.72 184 ASP A CA 1
ATOM 1424 C C . ASP A 1 184 ? -10.577 5.868 -24.444 1.00 47.72 184 ASP A C 1
ATOM 1426 O O . ASP A 1 184 ? -11.541 6.148 -23.734 1.00 47.72 184 ASP A O 1
ATOM 1430 N N . LYS A 1 185 ? -10.755 5.402 -25.691 1.00 51.03 185 LYS A N 1
ATOM 1431 C CA . LYS A 1 185 ? -12.092 5.130 -26.252 1.00 51.03 185 LYS A CA 1
ATOM 1432 C C . LYS A 1 185 ? -12.802 3.976 -25.546 1.00 51.03 185 LYS A C 1
ATOM 1434 O O . LYS A 1 185 ? -14.008 4.063 -25.339 1.00 51.03 185 LYS A O 1
ATOM 1439 N N . THR A 1 186 ? -12.083 2.925 -25.156 1.00 50.25 186 THR A N 1
ATOM 1440 C CA . THR A 1 186 ? -12.667 1.762 -24.469 1.00 50.25 186 THR A CA 1
ATOM 1441 C C . THR A 1 186 ? -13.079 2.135 -23.045 1.00 50.25 186 THR A C 1
ATOM 1443 O O . THR A 1 186 ? -14.212 1.851 -22.663 1.00 50.25 186 THR A O 1
ATOM 1446 N N . LEU A 1 187 ? -12.236 2.876 -22.316 1.00 47.22 187 LEU A N 1
ATOM 1447 C CA . LEU A 1 187 ? -12.523 3.416 -20.982 1.00 47.22 187 LEU A CA 1
ATOM 1448 C C . LEU A 1 187 ? -13.650 4.458 -21.001 1.00 47.22 187 LEU A C 1
ATOM 1450 O O . LEU A 1 187 ? -14.528 4.409 -20.144 1.00 47.22 187 LEU A O 1
ATOM 1454 N N . LYS A 1 188 ? -13.705 5.348 -22.003 1.00 52.09 188 LYS A N 1
ATOM 1455 C CA . LYS A 1 188 ? -14.848 6.263 -22.186 1.00 52.09 188 LYS A CA 1
ATOM 1456 C C . LYS A 1 188 ? -16.126 5.530 -22.576 1.00 52.09 188 LYS A C 1
ATOM 1458 O O . LYS A 1 188 ? -17.192 5.917 -22.104 1.00 52.09 188 LYS A O 1
ATOM 1463 N N . SER A 1 189 ? -16.049 4.469 -23.384 1.00 45.75 189 SER A N 1
ATOM 1464 C CA . SER A 1 189 ? -17.228 3.651 -23.699 1.00 45.75 189 SER A CA 1
ATOM 1465 C C . SER A 1 189 ? -17.718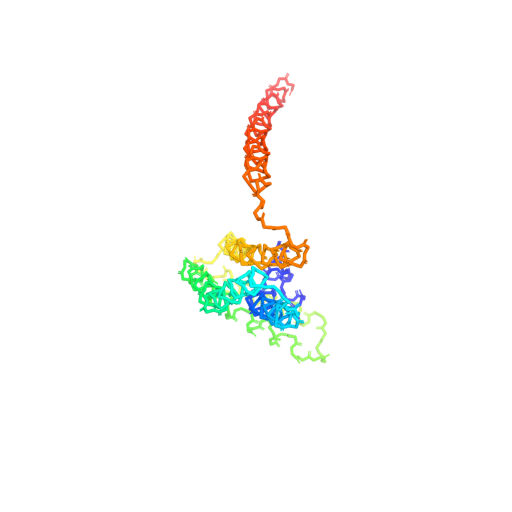 2.883 -22.471 1.00 45.75 189 SER A C 1
ATOM 1467 O O . SER A 1 189 ? -18.917 2.875 -22.227 1.00 45.75 189 SER A O 1
ATOM 1469 N N . GLN A 1 190 ? -16.806 2.363 -21.636 1.00 46.53 190 GLN A N 1
ATOM 1470 C CA . GLN A 1 1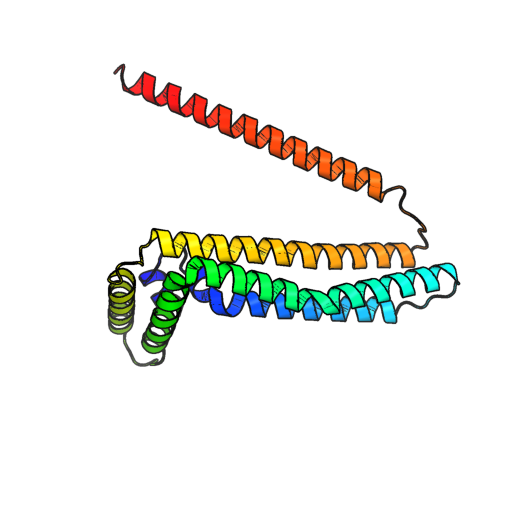90 ? -17.131 1.675 -20.386 1.00 46.53 190 GLN A CA 1
ATOM 1471 C C . GLN A 1 190 ? -17.716 2.622 -19.334 1.00 46.53 190 GLN A C 1
ATOM 1473 O O . GLN A 1 190 ? -18.701 2.270 -18.688 1.00 46.53 190 GLN A O 1
ATOM 1478 N N . ALA A 1 191 ? -17.183 3.842 -19.220 1.00 47.50 191 ALA A N 1
ATOM 1479 C CA . ALA A 1 191 ? -17.755 4.900 -18.389 1.00 47.50 191 ALA A CA 1
ATOM 1480 C C . ALA A 1 191 ? -19.128 5.375 -18.905 1.00 47.50 191 ALA A C 1
ATOM 1482 O O . ALA A 1 191 ? -20.006 5.713 -18.120 1.00 47.50 191 ALA A O 1
ATOM 1483 N N . SER A 1 192 ? -19.356 5.351 -20.221 1.00 47.41 192 SER A N 1
ATOM 1484 C CA . SER A 1 192 ? -20.662 5.688 -20.809 1.00 47.41 192 SER A CA 1
ATOM 1485 C C . SER A 1 192 ? -21.684 4.560 -20.610 1.00 47.41 192 SER A C 1
ATOM 1487 O O . SER A 1 192 ? -22.848 4.828 -20.314 1.00 47.41 192 SER A O 1
ATOM 1489 N N . THR A 1 193 ? -21.260 3.292 -20.687 1.00 42.94 193 THR A N 1
ATOM 1490 C CA . THR A 1 193 ? -22.116 2.143 -20.357 1.00 42.94 193 THR A CA 1
ATOM 1491 C C . THR A 1 193 ? -22.391 2.030 -18.862 1.00 42.94 193 THR A C 1
ATOM 1493 O O . THR A 1 193 ? -23.503 1.654 -18.516 1.00 42.94 193 THR A O 1
ATOM 1496 N N . SER A 1 194 ? -21.463 2.409 -17.973 1.00 41.62 194 SER A N 1
ATOM 1497 C CA . SER A 1 194 ? -21.715 2.387 -16.523 1.00 41.62 194 SER A CA 1
ATOM 1498 C C . SER A 1 194 ? -22.708 3.472 -16.087 1.00 41.62 194 SER A C 1
ATOM 1500 O O . SER A 1 194 ? -23.517 3.243 -15.185 1.00 41.62 194 SER A O 1
ATOM 1502 N N . VAL A 1 195 ? -22.728 4.622 -16.774 1.00 42.88 195 VAL A N 1
ATOM 1503 C CA . VAL A 1 195 ? -23.755 5.664 -16.595 1.00 42.88 195 VAL A CA 1
ATOM 1504 C C . VAL A 1 195 ? -25.111 5.211 -17.161 1.00 42.88 195 VAL A C 1
ATOM 1506 O O . VAL A 1 195 ? -26.138 5.445 -16.523 1.00 42.88 195 VAL A O 1
ATOM 1509 N N . MET A 1 196 ? -25.146 4.483 -18.287 1.00 37.59 196 MET A N 1
ATOM 1510 C CA . MET A 1 196 ? -26.395 3.884 -18.793 1.00 37.59 196 MET A CA 1
ATOM 1511 C C . MET A 1 196 ? -26.929 2.754 -17.899 1.00 37.59 196 MET A C 1
ATOM 1513 O O . MET A 1 196 ? -28.138 2.696 -17.684 1.00 37.59 196 MET A O 1
ATOM 1517 N N . THR A 1 197 ? -26.081 1.892 -17.325 1.00 40.88 197 THR A N 1
ATOM 1518 C CA . THR A 1 197 ? -26.535 0.824 -16.412 1.00 40.88 197 THR A CA 1
ATOM 1519 C C . THR A 1 197 ? -26.967 1.363 -15.053 1.00 40.88 197 THR A C 1
ATOM 1521 O O . THR A 1 197 ? -27.899 0.826 -14.460 1.00 40.88 197 THR A O 1
ATOM 1524 N N . SER A 1 198 ? -26.355 2.454 -14.581 1.00 40.06 198 SER A N 1
ATOM 1525 C CA . SER A 1 198 ? -26.772 3.122 -13.340 1.00 40.06 198 SER A CA 1
ATOM 1526 C C . SER A 1 198 ? -28.136 3.802 -13.502 1.00 40.06 198 SER A C 1
ATOM 1528 O O . SER A 1 198 ? -28.992 3.660 -12.634 1.00 40.06 198 SER A O 1
ATOM 1530 N N . ASN A 1 199 ? -28.405 4.437 -14.649 1.00 38.06 199 ASN A N 1
ATOM 1531 C CA . ASN A 1 199 ? -29.729 5.003 -14.934 1.00 38.06 199 ASN A CA 1
ATOM 1532 C C . ASN A 1 199 ? -30.800 3.929 -15.204 1.00 38.06 199 ASN A C 1
ATOM 1534 O O . ASN A 1 199 ? -31.952 4.118 -14.810 1.00 38.06 199 ASN A O 1
ATOM 1538 N N . LEU A 1 200 ? -30.441 2.778 -15.792 1.00 36.25 200 LEU A N 1
ATOM 1539 C CA . LEU A 1 200 ? -31.379 1.657 -15.948 1.00 36.25 200 LEU A CA 1
ATOM 1540 C C . LEU A 1 200 ? -31.749 1.018 -14.599 1.00 36.25 200 LEU A C 1
ATOM 1542 O O . LEU A 1 200 ? -32.924 0.739 -14.363 1.00 36.25 200 LEU A O 1
ATOM 1546 N N . LEU A 1 201 ? -30.787 0.838 -13.687 1.00 38.34 201 LEU A N 1
ATOM 1547 C CA . LEU A 1 201 ? -31.039 0.265 -12.358 1.00 38.34 201 LEU A CA 1
ATOM 1548 C C . LEU A 1 201 ? -31.876 1.195 -11.467 1.00 38.34 201 LEU A C 1
ATOM 1550 O O . LEU A 1 201 ? -32.760 0.721 -10.750 1.00 38.34 201 LEU A O 1
ATOM 1554 N N . VAL A 1 202 ? -31.690 2.515 -11.573 1.00 40.81 202 VAL A N 1
ATOM 1555 C CA . VAL A 1 202 ? -32.552 3.499 -10.894 1.00 40.81 202 VAL A CA 1
ATOM 1556 C C . VAL A 1 202 ? -33.974 3.476 -11.478 1.00 40.81 202 VAL A C 1
ATOM 1558 O O . VAL A 1 202 ? -34.941 3.526 -10.722 1.00 40.81 202 VAL A O 1
ATOM 1561 N N . SER A 1 203 ? -34.135 3.284 -12.794 1.00 37.62 203 SER A N 1
ATOM 1562 C CA . SER A 1 203 ? -35.467 3.181 -13.418 1.00 37.62 203 SER A CA 1
ATOM 1563 C C . SER A 1 203 ? -36.206 1.860 -13.128 1.00 37.62 203 SER A C 1
ATOM 1565 O O . SER A 1 203 ? -37.421 1.874 -12.933 1.00 37.62 203 SER A O 1
ATOM 1567 N N . CYS A 1 204 ? -35.495 0.733 -12.986 1.00 35.62 204 CYS A N 1
ATOM 1568 C CA . CYS A 1 204 ? -36.095 -0.541 -12.563 1.00 35.62 204 CYS A CA 1
ATOM 1569 C C . CYS A 1 204 ? -36.520 -0.530 -11.086 1.00 35.62 204 CYS A C 1
ATOM 1571 O O . CYS A 1 204 ? -37.528 -1.139 -10.731 1.00 35.62 204 CYS A O 1
ATOM 1573 N N . SER A 1 205 ? -35.805 0.200 -10.228 1.00 40.22 205 SER A N 1
ATOM 1574 C CA . SER A 1 205 ? -36.134 0.302 -8.798 1.00 40.22 205 SER A CA 1
ATOM 1575 C C . SER A 1 205 ? -37.440 1.069 -8.546 1.00 40.22 205 SER A C 1
ATOM 1577 O O . SER A 1 205 ? -38.166 0.766 -7.600 1.00 40.22 205 SER A O 1
ATOM 1579 N N . ILE A 1 206 ? -37.777 2.026 -9.419 1.00 46.97 206 ILE A N 1
ATOM 1580 C CA . ILE A 1 206 ? -39.020 2.805 -9.328 1.00 46.97 206 ILE A CA 1
ATOM 1581 C C . ILE A 1 206 ? -40.220 1.977 -9.818 1.00 46.97 206 ILE A C 1
ATOM 1583 O O . ILE A 1 206 ? -41.282 2.029 -9.200 1.00 46.97 206 ILE A O 1
ATOM 1587 N N . LEU A 1 207 ? -40.059 1.136 -10.850 1.00 39.88 207 LEU A N 1
ATOM 1588 C CA . LEU A 1 207 ? -41.150 0.269 -11.325 1.00 39.88 207 LEU A CA 1
ATOM 1589 C C . LEU A 1 207 ? -41.553 -0.803 -10.294 1.00 39.88 207 LEU A C 1
ATOM 1591 O O . LEU A 1 207 ? -42.742 -1.073 -10.125 1.00 39.88 207 LEU A O 1
ATOM 1595 N N . PHE A 1 208 ? -40.592 -1.378 -9.563 1.00 39.53 208 PHE A N 1
ATOM 1596 C CA . PHE A 1 208 ? -40.890 -2.370 -8.519 1.00 39.53 208 PHE A CA 1
ATOM 1597 C C . PHE A 1 208 ? -41.550 -1.761 -7.272 1.00 39.53 208 PHE A C 1
ATOM 1599 O O . PHE A 1 208 ? -42.361 -2.432 -6.633 1.00 39.53 208 PHE A O 1
ATOM 1606 N N . ALA A 1 209 ? -41.268 -0.496 -6.943 1.00 41.50 209 ALA A N 1
ATOM 1607 C CA . ALA A 1 209 ? -41.936 0.199 -5.841 1.00 41.50 209 ALA A CA 1
ATOM 1608 C C . ALA A 1 209 ? -43.406 0.540 -6.161 1.00 41.50 209 ALA A C 1
ATOM 1610 O O . ALA A 1 209 ? -44.254 0.479 -5.275 1.00 41.50 209 ALA A O 1
ATOM 1611 N N . VAL A 1 210 ? -43.727 0.836 -7.427 1.00 44.06 210 VAL A N 1
ATOM 1612 C CA . VAL A 1 210 ? -45.098 1.166 -7.860 1.00 44.06 210 VAL A CA 1
ATOM 1613 C C . VAL A 1 210 ? -45.989 -0.081 -7.927 1.00 44.06 210 VAL A C 1
ATOM 1615 O O . VAL A 1 210 ? -47.137 -0.035 -7.496 1.00 44.06 210 VAL A O 1
ATOM 1618 N N . ILE A 1 211 ? -45.462 -1.226 -8.375 1.00 44.78 211 ILE A N 1
ATOM 1619 C CA . ILE A 1 211 ? -46.238 -2.480 -8.456 1.00 44.78 211 ILE A CA 1
ATOM 1620 C C . ILE A 1 211 ? -46.561 -3.040 -7.060 1.00 44.78 211 ILE A C 1
ATOM 1622 O O . ILE A 1 211 ? -47.624 -3.625 -6.863 1.00 44.78 211 ILE A O 1
ATOM 1626 N N . ARG A 1 212 ? -45.694 -2.814 -6.065 1.00 40.12 212 ARG A N 1
ATOM 1627 C CA . ARG A 1 212 ? -45.910 -3.270 -4.680 1.00 40.12 212 ARG A CA 1
ATOM 1628 C C . ARG A 1 212 ? -46.862 -2.384 -3.864 1.00 40.12 212 ARG A C 1
ATOM 1630 O O . ARG A 1 212 ? -47.224 -2.769 -2.763 1.00 40.12 212 ARG A O 1
ATOM 1637 N N . ALA A 1 213 ? -47.240 -1.217 -4.384 1.00 43.06 213 ALA A N 1
ATOM 1638 C CA . ALA A 1 213 ? -48.228 -0.323 -3.776 1.00 43.06 213 ALA A CA 1
ATOM 1639 C C . ALA A 1 213 ? -49.641 -0.494 -4.373 1.00 43.06 213 ALA A C 1
ATOM 1641 O O . ALA A 1 213 ? -50.576 0.156 -3.915 1.00 43.06 213 ALA A O 1
ATOM 1642 N N . MET A 1 214 ? -49.797 -1.344 -5.398 1.00 42.56 214 MET A N 1
ATOM 1643 C CA . MET A 1 214 ? -51.071 -1.600 -6.087 1.00 42.56 214 MET A CA 1
ATOM 1644 C C . MET A 1 214 ? -51.657 -3.001 -5.823 1.00 42.56 214 MET A C 1
ATOM 1646 O O . MET A 1 214 ? -52.654 -3.356 -6.449 1.00 42.56 214 MET A O 1
ATOM 1650 N N . TYR A 1 215 ? -51.073 -3.769 -4.896 1.00 44.03 215 TYR A N 1
ATOM 1651 C CA . TYR A 1 215 ? -51.612 -5.028 -4.367 1.00 44.03 215 TYR A CA 1
ATOM 1652 C C . TYR A 1 215 ? -51.553 -5.042 -2.844 1.00 44.03 215 TYR A C 1
ATOM 1654 O O . TYR A 1 215 ? -50.473 -4.704 -2.307 1.00 44.03 215 TYR A O 1
#

Radius of gyration: 24.88 Å; chains: 1; bounding box: 78×34×61 Å

Sequence (215 aa):
MAQCMQIIHPEHAELLGNIANLPQQYLQQITTLLKDVRSEITNEQSTTTTKKQCVNNLLTRVDDISKSYMTRVITVDGNVKQRFIDTYTALGSALVKASQCEENHDVSCEVIQSCCTNVKNELYAQKSISSGSVSNFLVEFTTQFSKECDSILSSIRNLQADLNSCKAGVTERKKSRIEAVMLDKTLKSQASTSVMTSNLLVSCSILFAVIRAMY

Organism: Photinus pyralis (NCBI:txid7054)